Protein AF-A0A7R9JRK4-F1 (afdb_monomer_lite)

InterPro domains:
  IPR016650 Eukaryotic translation initiation factor 3 subunit E [PTHR10317] (1-126)
  IPR019010 Eukaryotic translation initiation factor 3 subunit E, N-terminal [PF09440] (1-108)
  IPR019010 Eukaryotic translation initiation factor 3 subunit E, N-terminal [SM01186] (1-109)

Radius of gyration: 26.85 Å; chains: 1; bounding box: 57×32×78 Å

Organism: Timema genevievae (NCBI:txid629358)

Structure (mmCIF, N/CA/C/O backbone):
data_AF-A0A7R9JRK4-F1
#
_entry.id   AF-A0A7R9JRK4-F1
#
loop_
_atom_site.group_PDB
_atom_site.id
_atom_site.type_symbol
_atom_site.label_atom_id
_atom_site.label_alt_id
_atom_site.label_comp_id
_atom_site.label_asym_id
_atom_site.label_entity_id
_atom_site.label_seq_id
_atom_site.pdbx_PDB_ins_code
_atom_site.Cartn_x
_atom_site.Cartn_y
_atom_site.Cartn_z
_atom_site.occupancy
_atom_site.B_iso_or_equiv
_atom_site.auth_seq_id
_atom_site.auth_comp_id
_atom_site.auth_asym_id
_atom_site.auth_atom_id
_atom_site.pdbx_PDB_model_num
ATOM 1 N N . ILE A 1 1 ? -38.297 12.369 12.648 1.00 74.62 1 ILE A N 1
ATOM 2 C CA . ILE A 1 1 ? -36.940 12.584 13.208 1.00 74.62 1 ILE A CA 1
ATOM 3 C C . ILE A 1 1 ? -36.710 11.403 14.138 1.00 74.62 1 ILE A C 1
ATOM 5 O O . ILE A 1 1 ? -37.600 11.152 14.937 1.00 74.62 1 ILE A O 1
ATOM 9 N N . TYR A 1 2 ? -35.657 10.609 13.933 1.00 72.12 2 TYR A N 1
ATOM 10 C CA . TYR A 1 2 ? -35.406 9.399 14.733 1.00 72.12 2 TYR A CA 1
ATOM 11 C C . TYR A 1 2 ? -34.941 9.757 16.151 1.00 72.12 2 TYR A C 1
ATOM 13 O O . TYR A 1 2 ? -34.312 10.799 16.337 1.00 72.12 2 TYR A O 1
ATOM 21 N N . GLU A 1 3 ? -35.233 8.888 17.120 1.00 86.69 3 GLU A N 1
ATOM 22 C CA . GLU A 1 3 ? -34.750 8.991 18.501 1.00 86.69 3 GLU A CA 1
ATOM 23 C C . GLU A 1 3 ? -33.215 8.871 18.544 1.00 86.69 3 GLU A C 1
ATOM 25 O O . GLU A 1 3 ? -32.621 7.992 17.912 1.00 86.69 3 GLU A O 1
ATOM 30 N N . GLU A 1 4 ? -32.551 9.744 19.304 1.00 86.31 4 GLU A N 1
ATOM 31 C CA . GLU A 1 4 ? -31.082 9.792 19.385 1.00 86.31 4 GLU A CA 1
ATOM 32 C C . GLU A 1 4 ? -30.488 8.468 19.897 1.00 86.31 4 GLU A C 1
ATOM 34 O O . GLU A 1 4 ? -29.478 7.990 19.378 1.00 86.31 4 GLU A O 1
ATOM 39 N N . ASN A 1 5 ? -31.168 7.817 20.843 1.00 86.69 5 ASN A N 1
ATOM 40 C CA . ASN A 1 5 ? -30.752 6.529 21.397 1.00 86.69 5 ASN A CA 1
ATOM 41 C C . ASN A 1 5 ? -30.845 5.383 20.379 1.00 86.69 5 ASN A C 1
ATOM 43 O O . ASN A 1 5 ? -29.957 4.531 20.343 1.00 86.69 5 ASN A O 1
ATOM 47 N N . GLU A 1 6 ? -31.869 5.367 19.519 1.00 88.25 6 GLU A N 1
ATOM 48 C CA . GLU A 1 6 ? -31.986 4.367 18.446 1.00 88.25 6 GLU A CA 1
ATOM 49 C C . GLU A 1 6 ? -30.859 4.529 17.420 1.00 88.25 6 GLU A C 1
ATOM 51 O O . GLU A 1 6 ? -30.253 3.549 16.980 1.00 88.25 6 GLU A O 1
ATOM 56 N N . LEU A 1 7 ? -30.513 5.778 17.097 1.00 88.50 7 LEU A N 1
ATOM 57 C CA . LEU A 1 7 ? -29.378 6.107 16.237 1.00 88.50 7 LEU A CA 1
ATOM 58 C C . LEU A 1 7 ? -28.044 5.658 16.842 1.00 88.50 7 LEU A C 1
ATOM 60 O O . LEU A 1 7 ? -27.210 5.086 16.137 1.00 88.50 7 LEU A O 1
ATOM 64 N N . LEU A 1 8 ? -27.823 5.900 18.135 1.00 88.88 8 LEU A N 1
ATOM 65 C CA . LEU A 1 8 ? -26.610 5.466 18.833 1.00 88.88 8 LEU A CA 1
ATOM 66 C C . LEU A 1 8 ? -26.517 3.938 18.911 1.00 88.88 8 LEU A C 1
ATOM 68 O O . LEU A 1 8 ? -25.437 3.384 18.701 1.00 88.88 8 LEU A O 1
ATOM 72 N N . GLN A 1 9 ? -27.639 3.250 19.128 1.00 88.75 9 GLN A N 1
ATOM 73 C CA . GLN A 1 9 ? -27.686 1.791 19.123 1.00 88.75 9 GLN A CA 1
ATOM 74 C C . GLN A 1 9 ? -27.354 1.221 17.737 1.00 88.75 9 GLN A C 1
ATOM 76 O O . GLN A 1 9 ? -26.551 0.294 17.626 1.00 88.75 9 GLN A O 1
ATOM 81 N N . GLY A 1 10 ? -27.899 1.817 16.671 1.00 90.19 10 GLY A N 1
ATOM 82 C CA . GLY A 1 10 ? -27.564 1.450 15.293 1.00 90.19 10 GLY A CA 1
ATOM 83 C C . GLY A 1 10 ? -26.084 1.675 14.966 1.00 90.19 10 GLY A C 1
ATOM 84 O O . GLY A 1 10 ? -25.441 0.810 14.369 1.00 90.19 10 GLY A O 1
ATOM 85 N N . LYS A 1 11 ? -25.500 2.795 15.418 1.00 88.56 11 LYS A N 1
ATOM 86 C CA . LYS A 1 11 ? -24.053 3.043 15.287 1.00 88.56 11 LYS A CA 1
ATOM 87 C C . LYS A 1 11 ? -23.235 1.973 16.006 1.00 88.56 11 LYS A C 1
ATOM 89 O O . LYS A 1 11 ? -22.251 1.492 15.452 1.00 88.56 11 LYS A O 1
ATOM 94 N N . LEU A 1 12 ? -23.640 1.579 17.212 1.00 88.25 12 LEU A N 1
ATOM 95 C CA . LEU A 1 12 ? -22.935 0.570 17.996 1.00 88.25 12 LEU A CA 1
ATOM 96 C C . LEU A 1 12 ? -22.977 -0.816 17.329 1.00 88.25 12 LEU A C 1
ATOM 98 O O . LEU A 1 12 ? -21.955 -1.501 17.322 1.00 88.25 12 LEU A O 1
ATOM 102 N N . ASP A 1 13 ? -24.097 -1.203 16.707 1.00 89.44 13 ASP A N 1
ATOM 103 C CA . ASP A 1 13 ? -24.189 -2.461 15.948 1.00 89.44 13 ASP A CA 1
ATOM 104 C C . ASP A 1 13 ? -23.245 -2.475 14.736 1.00 89.44 13 ASP A C 1
ATOM 106 O O . ASP A 1 13 ? -22.531 -3.453 14.506 1.00 89.44 13 ASP A O 1
ATOM 110 N N . ILE A 1 14 ? -23.158 -1.363 14.002 1.00 89.00 14 ILE A N 1
ATOM 111 C CA . ILE A 1 14 ? -22.228 -1.233 12.870 1.00 89.00 14 ILE A CA 1
ATOM 112 C C . ILE A 1 14 ? -20.776 -1.318 13.356 1.00 89.00 14 ILE A C 1
ATOM 114 O O . ILE A 1 14 ? -19.981 -2.082 12.808 1.00 89.00 14 ILE A O 1
ATOM 118 N N . LEU A 1 15 ? -20.429 -0.577 14.410 1.00 86.38 15 LEU A N 1
ATOM 119 C CA . LEU A 1 15 ? -19.068 -0.541 14.950 1.00 86.38 15 LEU A CA 1
ATOM 120 C C . LEU A 1 15 ? -18.651 -1.856 15.606 1.00 86.38 15 LEU A C 1
ATOM 122 O O . LEU A 1 15 ? -17.466 -2.169 15.651 1.00 86.38 15 LEU A O 1
ATOM 126 N N . SER A 1 16 ? -19.603 -2.668 16.069 1.00 84.62 16 SER A N 1
ATOM 127 C CA . SER A 1 16 ? -19.302 -3.999 16.602 1.00 84.62 16 SER A CA 1
ATOM 128 C C . SER A 1 16 ? -18.618 -4.905 15.564 1.00 84.62 16 SER A C 1
ATOM 130 O O . SER A 1 16 ? -17.845 -5.798 15.928 1.00 84.62 16 SER A O 1
ATOM 132 N N . LYS A 1 17 ? -18.840 -4.637 14.271 1.00 86.31 17 LYS A N 1
ATOM 133 C CA . LYS A 1 17 ? -18.261 -5.366 13.134 1.00 86.31 17 LYS A CA 1
ATOM 134 C C . LYS A 1 17 ? -16.922 -4.781 12.666 1.00 86.31 17 LYS A C 1
ATOM 136 O O . LYS A 1 17 ? -16.276 -5.396 11.826 1.00 86.31 17 LYS A O 1
ATOM 141 N N . THR A 1 18 ? -16.486 -3.637 13.201 1.00 87.69 18 THR A N 1
ATOM 142 C CA . THR A 1 18 ? -15.234 -2.959 12.814 1.00 87.69 18 THR A CA 1
ATOM 143 C C . THR A 1 18 ? -14.195 -2.985 13.938 1.00 87.69 18 THR A C 1
ATOM 145 O O . THR A 1 18 ? -14.471 -3.425 15.055 1.00 87.69 18 THR A O 1
ATOM 148 N N . ASN A 1 19 ? -12.976 -2.519 13.657 1.00 87.00 19 ASN A N 1
ATOM 149 C CA . ASN A 1 19 ? -11.904 -2.403 14.652 1.00 87.00 19 ASN A CA 1
ATOM 150 C C . ASN A 1 19 ? -11.853 -1.013 15.316 1.00 87.00 19 ASN A C 1
ATOM 152 O O . ASN A 1 19 ? -10.916 -0.714 16.054 1.00 87.00 19 ASN A O 1
ATOM 156 N N . MET A 1 20 ? -12.889 -0.181 15.142 1.00 88.56 20 MET A N 1
ATOM 157 C CA . MET A 1 20 ? -13.045 1.127 15.799 1.00 88.56 20 MET A CA 1
ATOM 158 C C . MET A 1 20 ? -13.483 0.979 17.269 1.00 88.56 20 MET A C 1
ATOM 160 O O . MET A 1 20 ? -14.499 1.530 17.701 1.00 88.56 20 MET A O 1
ATOM 164 N N . VAL A 1 21 ? -12.728 0.198 18.047 1.00 87.94 21 VAL A N 1
ATOM 165 C CA . VAL A 1 21 ? -13.103 -0.215 19.408 1.00 87.94 21 VAL A CA 1
ATOM 166 C C . VAL A 1 21 ? -13.235 0.984 20.347 1.00 87.94 21 VAL A C 1
ATOM 168 O O . VAL A 1 21 ? -14.188 1.039 21.118 1.00 87.94 21 VAL A O 1
ATOM 171 N N . ASP A 1 22 ? -12.338 1.968 20.256 1.00 87.50 22 ASP A N 1
ATOM 172 C CA . ASP A 1 22 ? -12.393 3.168 21.101 1.00 87.50 22 ASP A CA 1
ATOM 173 C C . ASP A 1 22 ? -13.666 3.989 20.832 1.00 87.50 22 ASP A C 1
ATOM 175 O O . ASP A 1 22 ? -14.370 4.371 21.765 1.00 87.50 22 ASP A O 1
ATOM 179 N N . TYR A 1 23 ? -14.046 4.143 19.560 1.00 87.56 23 TYR A N 1
ATOM 180 C CA . TYR A 1 23 ? -15.279 4.837 19.185 1.00 87.56 23 TYR A CA 1
ATOM 181 C C . TYR A 1 23 ? -16.532 4.072 19.646 1.00 87.56 23 TYR A C 1
ATOM 183 O O . TYR A 1 23 ? -17.483 4.668 20.150 1.00 87.56 23 TYR A O 1
ATOM 191 N N . ALA A 1 24 ? -16.520 2.737 19.553 1.00 88.38 24 ALA A N 1
ATOM 192 C CA . ALA A 1 24 ? -17.592 1.899 20.090 1.00 88.38 24 ALA A CA 1
ATOM 193 C C . ALA A 1 24 ? -17.713 2.018 21.622 1.00 88.38 24 ALA A C 1
ATOM 195 O O . ALA A 1 24 ? -18.823 2.048 22.156 1.00 88.38 24 ALA A O 1
ATOM 196 N N . ILE A 1 25 ? -16.583 2.109 22.334 1.00 87.81 25 ILE A N 1
ATOM 197 C CA . ILE A 1 25 ? -16.545 2.325 23.785 1.00 87.81 25 ILE A CA 1
ATOM 198 C C . ILE A 1 25 ? -17.146 3.689 24.140 1.00 87.81 25 ILE A C 1
ATOM 200 O O . ILE A 1 25 ? -17.937 3.768 25.081 1.00 87.81 25 ILE A O 1
ATOM 204 N N . ASP A 1 26 ? -16.813 4.741 23.397 1.00 89.44 26 ASP A N 1
ATOM 205 C CA . ASP A 1 26 ? -17.320 6.089 23.661 1.00 89.44 26 ASP A CA 1
ATOM 206 C C . ASP A 1 26 ? -18.830 6.197 23.415 1.00 89.44 26 ASP A C 1
ATOM 208 O O . ASP A 1 26 ? -19.549 6.705 24.278 1.00 89.44 26 ASP A O 1
ATOM 212 N N . ILE A 1 27 ? -19.344 5.622 22.320 1.00 87.69 27 ILE A N 1
ATOM 213 C CA . ILE A 1 27 ? -20.796 5.548 22.076 1.00 87.69 27 ILE A CA 1
ATOM 214 C C . ILE A 1 27 ? -21.497 4.741 23.172 1.00 87.69 27 ILE A C 1
ATOM 216 O O . ILE A 1 27 ? -22.561 5.127 23.656 1.00 87.69 27 ILE A O 1
ATOM 220 N N . ARG A 1 28 ? -20.895 3.636 23.626 1.00 87.19 28 ARG A N 1
ATOM 221 C CA . ARG A 1 28 ? -21.472 2.836 24.711 1.00 87.19 28 ARG A CA 1
ATOM 222 C C . ARG A 1 28 ? -21.551 3.618 26.020 1.00 87.19 28 ARG A C 1
ATOM 224 O O . ARG A 1 28 ? -22.550 3.502 26.721 1.00 87.19 28 ARG A O 1
ATOM 231 N N . LYS A 1 29 ? -20.522 4.401 26.356 1.00 89.19 29 LYS A N 1
ATOM 232 C CA . LYS A 1 29 ? -20.531 5.267 27.546 1.00 89.19 29 LYS A CA 1
ATOM 233 C C . LYS A 1 29 ? -21.606 6.350 27.453 1.00 89.19 29 LYS A C 1
ATOM 235 O O . LYS A 1 29 ? -22.169 6.706 28.480 1.00 89.19 29 LYS A O 1
ATOM 240 N N . GLN A 1 30 ? -21.906 6.844 26.249 1.00 88.31 30 GLN A N 1
ATOM 241 C CA . GLN A 1 30 ? -23.009 7.785 26.022 1.00 88.31 30 GLN A CA 1
ATOM 242 C C . GLN A 1 30 ? -24.378 7.122 26.247 1.00 88.31 30 GLN A C 1
ATOM 244 O O . GLN A 1 30 ? -25.215 7.688 26.942 1.00 88.31 30 GLN A O 1
ATOM 249 N N . LEU A 1 31 ? -24.580 5.903 25.730 1.00 86.62 31 LEU A N 1
ATOM 250 C CA . LEU A 1 31 ? -25.820 5.129 25.909 1.00 86.62 31 LEU A CA 1
ATOM 251 C C . LEU A 1 31 ? -26.030 4.637 27.351 1.00 86.62 31 LEU A C 1
ATOM 253 O O . LEU A 1 31 ? -27.151 4.637 27.856 1.00 86.62 31 LEU A O 1
ATOM 257 N N . TYR A 1 32 ? -24.955 4.213 28.024 1.00 87.56 32 TYR A N 1
ATOM 258 C CA . TYR A 1 32 ? -25.001 3.622 29.364 1.00 87.56 32 TYR A CA 1
ATOM 259 C C . TYR A 1 32 ? -23.952 4.240 30.309 1.00 87.56 32 TYR A C 1
ATOM 261 O O . TYR A 1 32 ? -23.011 3.553 30.714 1.00 87.56 32 TYR A O 1
ATOM 269 N N . PRO A 1 33 ? -24.116 5.504 30.749 1.00 85.56 33 PRO A N 1
ATOM 270 C CA . PRO A 1 33 ? -23.097 6.215 31.536 1.00 85.56 33 PRO A CA 1
ATOM 271 C C . PRO A 1 33 ? -22.758 5.577 32.890 1.00 85.56 33 PRO A C 1
ATOM 273 O O . PRO A 1 33 ? -21.696 5.829 33.450 1.00 85.56 33 PRO A O 1
ATOM 276 N N . LYS A 1 34 ? -23.676 4.772 33.441 1.00 83.31 34 LYS A N 1
ATOM 277 C CA . LYS A 1 34 ? -23.547 4.130 34.760 1.00 83.31 34 LYS A CA 1
ATOM 278 C C . LYS A 1 34 ? -23.040 2.686 34.701 1.00 83.31 34 LYS A C 1
ATOM 280 O O . LYS A 1 34 ? -22.833 2.090 35.752 1.00 83.31 34 LYS A O 1
ATOM 285 N N . GLN A 1 35 ? -22.892 2.103 33.510 1.00 85.31 35 GLN A N 1
ATOM 286 C CA . GLN A 1 35 ? -22.353 0.751 33.357 1.00 85.31 35 GLN A CA 1
ATOM 287 C C . GLN A 1 35 ? -20.874 0.808 33.002 1.00 85.31 35 GLN A C 1
ATOM 289 O O . GLN A 1 35 ? -20.447 1.605 32.168 1.00 85.31 35 GLN A O 1
ATOM 294 N N . GLU A 1 36 ? -20.094 -0.090 33.597 1.00 82.38 36 GLU A N 1
ATOM 295 C CA . GLU A 1 36 ? -18.711 -0.257 33.184 1.00 82.38 36 GLU A 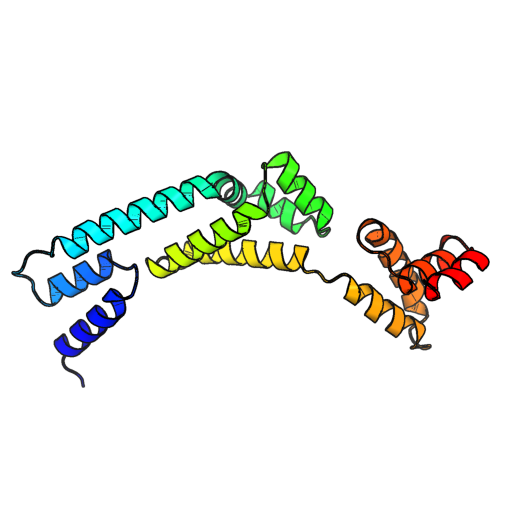CA 1
ATOM 296 C C . GLU A 1 36 ? -18.605 -0.826 31.766 1.00 82.38 36 GLU A C 1
ATOM 298 O O . GLU A 1 36 ? -19.456 -1.576 31.277 1.00 82.38 36 GLU A O 1
ATOM 303 N N . VAL A 1 37 ? -17.507 -0.468 31.101 1.00 83.06 37 VAL A N 1
ATOM 304 C CA . VAL A 1 37 ? -17.158 -1.020 29.793 1.00 83.06 37 VAL A CA 1
ATOM 305 C C . VAL A 1 37 ? -16.859 -2.515 29.957 1.00 83.06 37 VAL A C 1
ATOM 307 O O . VAL A 1 37 ? -15.964 -2.855 30.737 1.00 83.06 37 VAL A O 1
ATOM 310 N N . PRO A 1 38 ? -17.536 -3.402 29.204 1.00 86.19 38 PRO A N 1
ATOM 311 C CA . PRO A 1 38 ? -17.309 -4.837 29.278 1.00 86.19 38 PRO A CA 1
ATOM 312 C C . PRO A 1 38 ? -15.856 -5.216 29.040 1.00 86.19 38 PRO A C 1
ATOM 314 O O . PRO A 1 38 ? -15.186 -4.662 28.162 1.00 86.19 38 PRO A O 1
ATOM 317 N N . GLU A 1 39 ? -15.409 -6.245 29.750 1.00 86.50 39 GLU A N 1
ATOM 318 C CA . GLU A 1 39 ? -14.083 -6.825 29.549 1.00 86.50 39 GLU A CA 1
ATOM 319 C C . GLU A 1 39 ? -13.875 -7.326 28.119 1.00 86.50 39 GLU A C 1
ATOM 321 O O . GLU A 1 39 ? -12.773 -7.224 27.595 1.00 86.50 39 GLU A O 1
ATOM 326 N N . THR A 1 40 ? -14.932 -7.766 27.431 1.00 86.25 40 THR A N 1
ATOM 327 C CA . THR A 1 40 ? -14.855 -8.185 26.023 1.00 86.25 40 THR A CA 1
ATOM 328 C C . THR A 1 40 ? -14.331 -7.075 25.108 1.00 86.25 40 THR A C 1
ATOM 330 O O . THR A 1 40 ? -13.475 -7.333 24.264 1.00 86.25 40 THR A O 1
ATOM 333 N N . LEU A 1 41 ? -14.779 -5.827 25.299 1.00 85.00 41 LEU A N 1
ATOM 334 C CA . LEU A 1 41 ? -14.306 -4.673 24.525 1.00 85.00 41 LEU A CA 1
ATOM 335 C C . LEU A 1 41 ? -12.887 -4.264 24.931 1.00 85.00 41 LEU A C 1
ATOM 337 O O . LEU A 1 41 ? -12.087 -3.910 24.067 1.00 85.00 41 LEU A O 1
ATOM 341 N N . LYS A 1 42 ? -12.551 -4.361 26.226 1.00 87.75 42 LYS A N 1
ATOM 342 C CA . LYS A 1 42 ? -11.184 -4.116 26.717 1.00 87.75 42 LYS A CA 1
ATOM 343 C C . LYS A 1 42 ? -10.195 -5.125 26.117 1.00 87.75 42 LYS A C 1
ATOM 345 O O . LYS A 1 42 ? -9.168 -4.720 25.583 1.00 87.75 42 LYS A O 1
ATOM 350 N N . ASN A 1 43 ? -10.539 -6.411 26.115 1.00 90.56 43 ASN A N 1
ATOM 351 C CA . ASN A 1 43 ? -9.718 -7.479 25.543 1.00 90.56 43 ASN A CA 1
ATOM 352 C C . ASN A 1 43 ? -9.579 -7.328 24.027 1.00 90.56 43 ASN A C 1
ATOM 354 O O . ASN A 1 43 ? -8.475 -7.437 23.495 1.00 90.56 43 ASN A O 1
ATOM 358 N N . ARG A 1 44 ? -10.675 -6.996 23.332 1.00 88.69 44 ARG A N 1
ATOM 359 C CA . ARG A 1 44 ? -10.642 -6.728 21.891 1.00 88.69 44 ARG A CA 1
ATOM 360 C C . ARG A 1 44 ? -9.740 -5.543 21.558 1.00 88.69 44 ARG A C 1
ATOM 362 O O . ARG A 1 44 ? -8.992 -5.619 20.596 1.00 88.69 44 ARG A O 1
ATOM 369 N N . ARG A 1 45 ? -9.746 -4.477 22.366 1.00 89.44 45 ARG A N 1
ATOM 370 C CA . ARG A 1 45 ? -8.817 -3.349 22.196 1.00 89.44 45 ARG A CA 1
ATOM 371 C C . ARG A 1 45 ? -7.358 -3.800 22.278 1.00 89.44 45 ARG A C 1
ATOM 373 O O . ARG A 1 45 ? -6.563 -3.4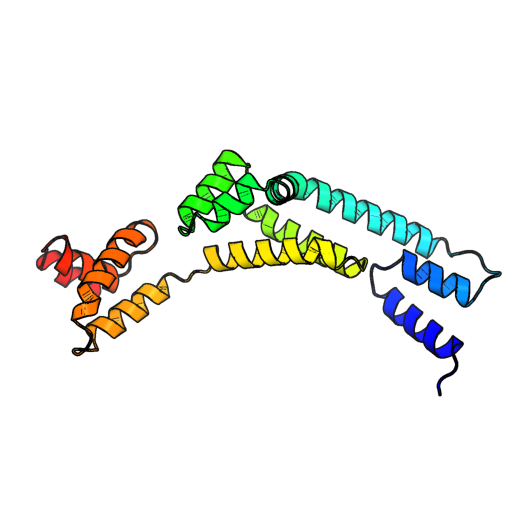12 21.430 1.00 89.44 45 ARG A O 1
ATOM 380 N N . VAL A 1 46 ? -7.013 -4.631 23.264 1.00 91.81 46 VAL A N 1
ATOM 381 C CA . VAL A 1 46 ? -5.646 -5.160 23.421 1.00 91.81 46 VAL A CA 1
ATOM 382 C C . VAL A 1 46 ? -5.240 -6.001 22.210 1.00 91.81 46 VAL A C 1
ATOM 384 O O . VAL A 1 46 ? -4.168 -5.772 21.659 1.00 91.81 46 VAL A O 1
ATOM 387 N N . GLN A 1 47 ? -6.112 -6.903 21.752 1.00 91.88 47 GLN A N 1
ATOM 388 C CA . GLN A 1 47 ? -5.878 -7.702 20.542 1.00 91.88 47 GLN A CA 1
ATOM 389 C C . GLN A 1 47 ? -5.708 -6.827 19.300 1.00 91.88 47 GLN A C 1
ATOM 391 O O . GLN A 1 47 ? -4.826 -7.067 18.478 1.00 91.88 47 GLN A O 1
ATOM 396 N N . VAL A 1 48 ? -6.536 -5.785 19.169 1.00 90.31 48 VAL A N 1
ATOM 397 C CA . VAL A 1 48 ? -6.465 -4.904 18.008 1.00 90.31 48 VAL A CA 1
ATOM 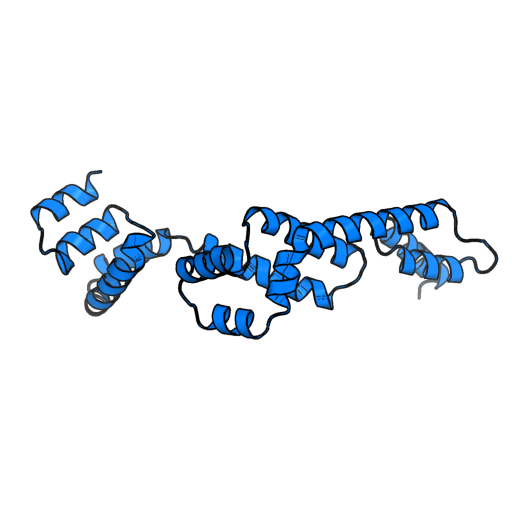398 C C . VAL A 1 48 ? -5.127 -4.176 17.970 1.00 90.31 48 VAL A C 1
ATOM 400 O O . VAL A 1 48 ? -4.500 -4.116 16.914 1.00 90.31 48 VAL A O 1
ATOM 403 N N . LEU A 1 49 ? -4.671 -3.668 19.117 1.00 90.38 49 LEU A N 1
ATOM 404 C CA . LEU A 1 49 ? -3.391 -2.976 19.244 1.00 90.38 49 LEU A CA 1
ATOM 405 C C . LEU A 1 49 ? -2.190 -3.908 19.045 1.00 90.38 49 LEU A C 1
ATOM 407 O O . LEU A 1 49 ? -1.216 -3.486 18.424 1.00 90.38 49 LEU A O 1
ATOM 411 N N . SER A 1 50 ? -2.251 -5.155 19.522 1.00 93.25 50 SER A N 1
ATOM 412 C CA . SER A 1 50 ? -1.155 -6.113 19.337 1.00 93.25 50 SER A CA 1
ATOM 413 C C . SER A 1 50 ? -0.963 -6.465 17.863 1.00 93.25 50 SER A C 1
ATOM 415 O O . SER A 1 50 ? 0.143 -6.319 17.349 1.00 93.25 50 SER A O 1
ATOM 417 N N . GLN A 1 51 ? -2.044 -6.804 17.151 1.00 91.69 51 GLN A N 1
ATOM 418 C CA . GLN A 1 51 ? -1.998 -7.081 15.709 1.00 91.69 51 GLN A CA 1
ATOM 419 C C . GLN A 1 51 ? -1.502 -5.874 14.913 1.00 91.69 51 GLN A C 1
ATOM 421 O O . GLN A 1 51 ? -0.737 -6.005 13.959 1.00 91.69 51 GLN A O 1
ATOM 426 N N . LEU A 1 52 ? -1.912 -4.673 15.327 1.00 90.06 52 LEU A N 1
ATOM 427 C CA . LEU A 1 52 ? -1.457 -3.440 14.707 1.00 90.06 52 LEU A CA 1
ATOM 428 C C . LEU A 1 52 ? 0.063 -3.278 14.865 1.00 90.06 52 LEU A C 1
ATOM 430 O O . LEU A 1 52 ? 0.737 -2.904 13.905 1.00 90.06 52 LEU A O 1
ATOM 434 N N . GLN A 1 53 ? 0.597 -3.543 16.059 1.00 92.06 53 GLN A N 1
ATOM 435 C CA . GLN A 1 53 ? 2.029 -3.447 16.333 1.00 92.06 53 GLN A CA 1
ATOM 436 C C . GLN A 1 53 ? 2.830 -4.495 15.551 1.00 92.06 53 GLN A C 1
ATOM 438 O O . GLN A 1 53 ? 3.877 -4.169 15.000 1.00 92.06 53 GLN A O 1
ATOM 443 N N . GLU A 1 54 ? 2.331 -5.727 15.467 1.00 92.31 54 GLU A N 1
ATOM 444 C CA . GLU A 1 54 ? 2.944 -6.802 14.680 1.00 92.31 54 GLU A CA 1
ATOM 445 C C . GLU A 1 54 ? 3.046 -6.417 13.199 1.00 92.31 54 GLU A C 1
ATOM 447 O O . GLU A 1 54 ? 4.144 -6.420 12.640 1.00 92.31 54 GLU A O 1
ATOM 452 N N . LEU A 1 55 ? 1.934 -5.977 12.599 1.00 91.25 55 LEU A N 1
ATOM 453 C CA . LEU A 1 55 ? 1.902 -5.529 11.205 1.00 91.25 55 LEU A CA 1
ATOM 454 C C . LEU A 1 55 ? 2.815 -4.320 10.968 1.00 91.25 55 LEU A C 1
ATOM 456 O O . LEU A 1 55 ? 3.480 -4.254 9.940 1.00 91.25 55 LEU A O 1
ATOM 460 N N . GLN A 1 56 ? 2.878 -3.366 11.906 1.00 89.88 56 GLN A N 1
ATOM 461 C CA . GLN A 1 56 ? 3.803 -2.228 11.813 1.00 89.88 56 GLN A CA 1
ATOM 462 C C . GLN A 1 56 ? 5.268 -2.670 11.810 1.00 89.88 56 GLN A C 1
ATOM 464 O O . GLN A 1 56 ? 6.057 -2.132 11.037 1.00 89.88 56 GLN A O 1
ATOM 469 N N . ASN A 1 57 ? 5.633 -3.614 12.680 1.00 89.88 57 ASN A N 1
ATOM 470 C CA . ASN A 1 57 ? 7.006 -4.095 12.792 1.00 89.88 57 ASN A CA 1
ATOM 471 C C . ASN A 1 57 ? 7.434 -4.826 11.515 1.00 89.88 57 ASN A C 1
ATOM 473 O O . ASN A 1 57 ? 8.562 -4.652 11.060 1.00 89.88 57 ASN A O 1
ATOM 477 N N . GLU A 1 58 ? 6.525 -5.597 10.916 1.00 88.12 58 GLU A N 1
ATOM 478 C CA . GLU A 1 58 ? 6.768 -6.313 9.664 1.00 88.12 58 GLU A CA 1
ATOM 479 C C . GLU A 1 58 ? 7.089 -5.353 8.507 1.00 88.12 58 GLU A C 1
ATOM 481 O O . GLU A 1 58 ? 8.038 -5.571 7.757 1.00 88.12 58 GLU A O 1
ATOM 486 N N . VAL A 1 59 ? 6.350 -4.245 8.394 1.00 88.00 59 VAL A N 1
ATOM 487 C CA . VAL A 1 59 ? 6.529 -3.269 7.303 1.00 88.00 59 VAL A CA 1
ATOM 488 C C . VAL A 1 59 ? 7.417 -2.079 7.676 1.00 88.00 59 VAL A C 1
ATOM 490 O O . VAL A 1 59 ? 7.509 -1.116 6.912 1.00 88.00 59 VAL A O 1
ATOM 493 N N . ALA A 1 60 ? 8.094 -2.127 8.825 1.00 86.12 60 ALA A N 1
ATOM 494 C CA . ALA A 1 60 ? 8.955 -1.048 9.310 1.00 86.12 60 ALA A CA 1
ATOM 495 C C . ALA A 1 60 ? 9.992 -0.553 8.273 1.00 86.12 60 ALA A C 1
ATOM 497 O O . ALA A 1 60 ? 10.159 0.667 8.163 1.00 86.12 60 ALA A O 1
ATOM 498 N N . PRO A 1 61 ? 10.634 -1.422 7.459 1.00 83.81 61 PRO A N 1
ATOM 499 C CA . PRO A 1 61 ? 11.535 -0.970 6.395 1.00 83.81 61 PRO A CA 1
ATOM 500 C C . PRO A 1 61 ? 10.837 -0.076 5.359 1.00 83.81 61 PRO A C 1
ATOM 502 O O . PRO A 1 61 ? 11.368 0.966 4.976 1.00 83.81 61 PRO A O 1
ATOM 505 N N . ILE A 1 62 ? 9.608 -0.430 4.965 1.00 82.31 62 ILE A N 1
ATOM 506 C CA . ILE A 1 62 ? 8.812 0.332 3.990 1.00 82.31 62 ILE A CA 1
ATOM 507 C C . ILE A 1 62 ? 8.354 1.663 4.587 1.00 82.31 62 ILE A C 1
ATOM 509 O O . ILE A 1 62 ? 8.367 2.689 3.912 1.00 82.31 62 ILE A O 1
ATOM 513 N N . LEU A 1 63 ? 7.973 1.680 5.866 1.00 84.31 63 LEU A N 1
ATOM 514 C CA . LEU A 1 63 ? 7.569 2.919 6.536 1.00 84.31 63 LEU A CA 1
ATOM 515 C C . LEU A 1 63 ? 8.726 3.913 6.640 1.00 84.31 63 LEU A C 1
ATOM 517 O O . LEU A 1 63 ? 8.518 5.118 6.487 1.00 84.31 63 LEU A O 1
ATOM 521 N N . LYS A 1 64 ? 9.946 3.412 6.860 1.00 84.88 64 LYS A N 1
ATOM 522 C CA . LYS A 1 64 ? 11.150 4.243 6.868 1.00 84.88 64 LYS A CA 1
ATOM 523 C C . LYS A 1 64 ? 11.417 4.847 5.489 1.00 84.88 64 LYS A C 1
ATOM 525 O O . LYS A 1 64 ? 11.686 6.039 5.415 1.00 84.88 64 LYS A O 1
ATOM 530 N N . LEU A 1 65 ? 11.273 4.055 4.422 1.00 82.62 65 LEU A N 1
ATOM 531 C CA . LEU A 1 65 ? 11.374 4.525 3.036 1.00 82.62 65 LEU A CA 1
ATOM 532 C C . LEU A 1 65 ? 10.343 5.624 2.734 1.00 82.62 65 LEU A C 1
ATOM 534 O O . LEU A 1 65 ? 10.696 6.680 2.228 1.00 82.62 65 LEU A O 1
ATOM 538 N N . LEU A 1 66 ? 9.074 5.392 3.073 1.00 78.25 66 LEU A N 1
ATOM 539 C CA . LEU A 1 66 ? 7.985 6.348 2.838 1.00 78.25 66 LEU A CA 1
ATOM 540 C C . LEU A 1 66 ? 8.161 7.672 3.591 1.00 78.25 66 LEU A C 1
ATOM 542 O O . LEU A 1 66 ? 7.591 8.683 3.192 1.00 78.25 66 LEU A O 1
ATOM 546 N N . SER A 1 67 ? 8.913 7.655 4.692 1.00 81.19 67 SER A N 1
ATOM 547 C CA . SER A 1 67 ? 9.211 8.849 5.487 1.00 81.19 67 SER A CA 1
ATOM 548 C C . SER A 1 67 ? 10.427 9.622 4.965 1.00 81.19 67 SER A C 1
ATOM 550 O O . SER A 1 67 ? 10.679 10.734 5.425 1.00 81.19 67 SER A O 1
ATOM 552 N N . ASP A 1 68 ? 11.191 9.050 4.032 1.00 83.00 68 ASP A N 1
ATOM 553 C CA . ASP A 1 68 ? 12.371 9.676 3.447 1.00 83.00 68 ASP A CA 1
ATOM 554 C C . ASP A 1 68 ? 11.982 10.503 2.211 1.00 83.00 68 ASP A C 1
ATOM 556 O O . ASP A 1 68 ? 11.669 9.981 1.137 1.00 83.00 68 ASP A O 1
ATOM 560 N N . GLU A 1 69 ? 12.008 11.829 2.358 1.00 77.69 69 GLU A N 1
ATOM 561 C CA . GLU A 1 69 ? 11.676 12.758 1.274 1.00 77.69 69 GLU A CA 1
ATOM 562 C C . GLU A 1 69 ? 12.622 12.650 0.071 1.00 77.69 69 GLU A C 1
ATOM 564 O O . GLU A 1 69 ? 12.213 12.919 -1.064 1.00 77.69 69 GLU A O 1
ATOM 569 N N . VAL A 1 70 ? 13.887 12.281 0.295 1.00 78.50 70 VAL A N 1
ATOM 570 C CA . VAL A 1 70 ? 14.877 12.152 -0.780 1.00 78.50 70 VAL A CA 1
ATOM 571 C C . VAL A 1 70 ? 14.556 10.922 -1.612 1.00 78.50 70 VAL A C 1
ATOM 573 O O . VAL A 1 70 ? 14.535 11.006 -2.844 1.00 78.50 70 VAL A O 1
ATOM 576 N N . ALA A 1 71 ? 14.229 9.808 -0.954 1.00 74.50 71 ALA A N 1
ATOM 577 C CA . ALA A 1 71 ? 13.794 8.597 -1.633 1.00 74.50 71 ALA A CA 1
ATOM 578 C C . ALA A 1 71 ? 12.553 8.884 -2.487 1.00 74.50 71 ALA A C 1
ATOM 580 O O . ALA A 1 71 ? 12.588 8.648 -3.692 1.00 74.50 71 ALA A O 1
ATOM 581 N N . MET A 1 72 ? 11.514 9.508 -1.920 1.00 75.25 72 MET A N 1
ATOM 582 C CA . MET A 1 72 ? 10.266 9.802 -2.641 1.00 75.25 72 MET A CA 1
ATOM 583 C C . MET A 1 72 ? 10.472 10.687 -3.882 1.00 75.25 72 MET A C 1
ATOM 585 O O . MET A 1 72 ? 9.972 10.358 -4.957 1.00 75.25 72 MET A O 1
ATOM 589 N N . LYS A 1 73 ? 11.281 11.753 -3.797 1.00 77.62 73 LYS A N 1
ATOM 590 C CA . LYS A 1 73 ? 11.615 12.591 -4.971 1.00 77.62 73 LYS A CA 1
ATOM 591 C C . LYS A 1 73 ? 12.405 11.825 -6.032 1.00 77.62 73 LYS A C 1
ATOM 593 O O . LYS A 1 73 ? 12.217 12.022 -7.235 1.00 77.62 73 LYS A O 1
ATOM 598 N N . THR A 1 74 ? 13.287 10.930 -5.597 1.00 74.50 74 THR A N 1
ATOM 599 C CA . THR A 1 74 ? 14.049 10.065 -6.503 1.00 74.50 74 THR A CA 1
ATOM 600 C C . THR A 1 74 ? 13.116 9.080 -7.213 1.00 74.50 74 THR A C 1
ATOM 602 O O . THR A 1 74 ? 13.246 8.890 -8.422 1.00 74.50 74 THR A O 1
ATOM 605 N N . MET A 1 75 ? 12.109 8.540 -6.515 1.00 70.88 75 MET A N 1
ATOM 606 C CA . MET A 1 75 ? 11.081 7.671 -7.102 1.00 70.88 75 MET A CA 1
ATOM 607 C C . MET A 1 75 ? 10.221 8.373 -8.160 1.00 70.88 75 MET A C 1
ATOM 609 O O . MET A 1 75 ? 9.843 7.741 -9.141 1.00 70.88 75 MET A O 1
ATOM 613 N N . GLU A 1 76 ? 9.921 9.663 -7.988 1.00 71.12 76 GLU A N 1
ATOM 614 C CA . GLU A 1 76 ? 9.183 10.462 -8.982 1.00 71.12 76 GLU A CA 1
ATOM 615 C C . GLU A 1 76 ? 10.030 10.789 -10.221 1.00 71.12 76 GLU A C 1
ATOM 617 O O . GLU A 1 76 ? 9.516 10.934 -11.333 1.00 71.12 76 GLU A O 1
ATOM 622 N N . THR A 1 77 ? 11.345 10.906 -10.037 1.00 73.94 77 THR A N 1
ATOM 623 C CA . THR A 1 77 ? 12.285 11.210 -11.123 1.00 73.94 77 THR A CA 1
ATOM 624 C C . THR A 1 77 ? 12.588 9.965 -11.961 1.00 73.94 77 THR A C 1
ATOM 626 O O . THR A 1 77 ? 12.741 10.044 -13.184 1.00 73.94 77 THR A O 1
ATOM 629 N N . LEU A 1 78 ? 12.651 8.799 -11.311 1.00 69.19 78 LEU A N 1
ATOM 630 C CA . LEU A 1 78 ? 12.881 7.508 -11.948 1.00 69.19 78 LEU A CA 1
ATOM 631 C C . LEU A 1 78 ? 11.602 7.016 -12.633 1.00 69.19 78 LEU A C 1
ATOM 633 O O . LEU A 1 78 ? 10.734 6.400 -12.025 1.00 69.19 78 LEU A O 1
ATOM 637 N N . ARG A 1 79 ? 11.512 7.265 -13.942 1.00 64.12 79 ARG A N 1
ATOM 638 C CA . ARG A 1 79 ? 10.416 6.769 -14.793 1.00 64.12 79 ARG A CA 1
ATOM 639 C C . ARG A 1 79 ? 10.545 5.288 -15.161 1.00 64.12 79 ARG A C 1
ATOM 641 O O . ARG A 1 79 ? 9.576 4.694 -15.620 1.00 64.12 79 ARG A O 1
ATOM 648 N N . ASP A 1 80 ? 11.736 4.718 -14.997 1.00 70.75 80 ASP A N 1
ATOM 649 C CA . ASP A 1 80 ? 12.025 3.322 -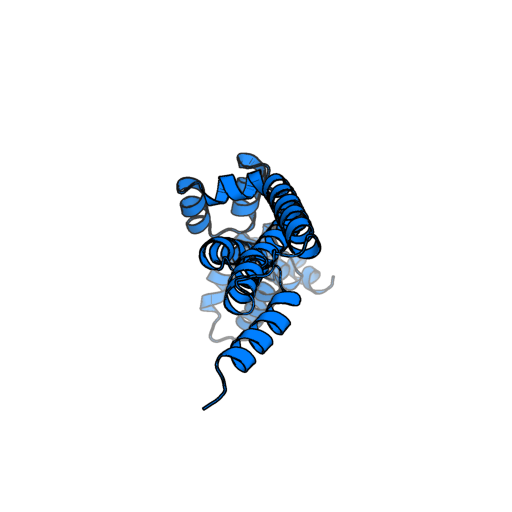15.316 1.00 70.75 80 ASP A CA 1
ATOM 650 C C . ASP A 1 80 ? 11.657 2.409 -14.134 1.00 70.75 80 ASP A C 1
ATOM 652 O O . ASP A 1 80 ? 12.246 2.475 -13.049 1.00 70.75 80 ASP A O 1
ATOM 656 N N . SER A 1 81 ? 10.687 1.529 -14.393 1.00 69.50 81 SER A N 1
ATOM 657 C CA . SER A 1 81 ? 10.156 0.523 -13.471 1.00 69.50 81 SER A CA 1
ATOM 658 C C . SER A 1 81 ? 11.224 -0.366 -12.823 1.00 69.50 81 SER A C 1
ATOM 660 O O . SER A 1 81 ? 11.163 -0.652 -11.623 1.00 69.50 81 SER A O 1
ATOM 662 N N . LYS A 1 82 ? 12.232 -0.790 -13.590 1.00 70.88 82 LYS A N 1
ATOM 663 C CA . LYS A 1 82 ? 13.247 -1.751 -13.149 1.00 70.88 82 LYS A CA 1
ATOM 664 C C . LYS A 1 82 ? 14.375 -1.055 -12.405 1.00 70.88 82 LYS A C 1
ATOM 666 O O . LYS A 1 82 ? 14.859 -1.576 -11.401 1.00 70.88 82 LYS A O 1
ATOM 671 N N . ALA A 1 83 ? 14.772 0.134 -12.858 1.00 75.50 83 ALA A N 1
ATOM 672 C CA . ALA A 1 83 ? 15.740 0.965 -12.144 1.00 75.50 83 ALA A CA 1
ATOM 673 C C . ALA A 1 83 ? 15.221 1.340 -10.749 1.00 75.50 83 ALA A C 1
ATOM 675 O O . ALA A 1 83 ? 15.961 1.238 -9.769 1.00 75.50 83 ALA A O 1
ATOM 676 N N . LEU A 1 84 ? 13.932 1.680 -10.654 1.00 76.94 84 LEU A N 1
ATOM 677 C CA . LEU A 1 84 ? 13.260 1.964 -9.393 1.00 76.94 84 LEU A CA 1
ATOM 678 C C . LEU A 1 84 ? 13.262 0.752 -8.453 1.00 76.94 84 LEU A C 1
ATOM 680 O O . LEU A 1 84 ? 13.685 0.869 -7.306 1.00 76.94 84 LEU A O 1
ATOM 684 N N . LEU A 1 85 ? 12.844 -0.424 -8.932 1.00 76.12 85 LEU A N 1
ATOM 685 C CA . LEU A 1 85 ? 12.850 -1.643 -8.116 1.00 76.12 85 LEU A CA 1
ATOM 686 C C . LEU A 1 85 ? 14.262 -2.030 -7.667 1.00 76.12 85 LEU A C 1
ATOM 688 O O . LEU A 1 85 ? 14.448 -2.425 -6.520 1.00 76.12 85 LEU A O 1
ATOM 692 N N . ASN A 1 86 ? 15.266 -1.871 -8.529 1.00 78.50 86 ASN A N 1
ATOM 693 C CA . ASN A 1 86 ? 16.659 -2.132 -8.173 1.00 78.50 86 ASN A CA 1
ATOM 694 C C . ASN A 1 86 ? 17.172 -1.165 -7.101 1.00 78.50 86 ASN A C 1
ATOM 696 O O . ASN A 1 86 ? 17.869 -1.605 -6.190 1.00 78.50 86 ASN A O 1
ATOM 700 N N . PHE A 1 87 ? 16.825 0.121 -7.192 1.00 79.25 87 PHE A N 1
ATOM 701 C CA . PHE A 1 87 ? 17.148 1.117 -6.170 1.00 79.25 87 PHE A CA 1
ATOM 702 C C . PHE A 1 87 ? 16.502 0.748 -4.831 1.00 79.25 87 PHE A C 1
ATOM 704 O O . PHE A 1 87 ? 17.196 0.627 -3.828 1.00 79.25 87 PHE A O 1
ATOM 711 N N . LEU A 1 88 ? 15.200 0.452 -4.832 1.00 77.56 88 LEU A N 1
ATOM 712 C CA . LEU A 1 88 ? 14.466 0.053 -3.629 1.00 77.56 88 LEU A CA 1
ATOM 713 C C . LEU A 1 88 ? 15.024 -1.235 -3.005 1.00 77.56 88 LEU A C 1
ATOM 715 O O . LEU A 1 88 ? 15.185 -1.321 -1.790 1.00 77.56 88 LEU A O 1
ATOM 719 N N . THR A 1 89 ? 15.359 -2.228 -3.829 1.00 79.12 89 THR A N 1
ATOM 720 C CA . THR A 1 89 ? 15.887 -3.517 -3.355 1.00 79.12 89 THR A CA 1
ATOM 721 C C . THR A 1 89 ? 17.300 -3.368 -2.787 1.00 79.12 89 THR A C 1
ATOM 723 O O . THR A 1 89 ? 17.607 -3.960 -1.758 1.00 79.12 89 THR A O 1
ATOM 726 N N . LYS A 1 90 ? 18.169 -2.573 -3.432 1.00 78.25 90 LYS A N 1
ATOM 727 C CA . LYS A 1 90 ? 19.574 -2.417 -3.021 1.00 78.25 90 LYS A CA 1
ATOM 728 C C . LYS A 1 90 ? 19.768 -1.453 -1.854 1.00 78.25 90 LYS A C 1
ATOM 730 O O . LYS A 1 90 ? 20.549 -1.759 -0.962 1.00 78.25 90 LYS A O 1
ATOM 735 N N . GLU A 1 91 ? 19.088 -0.311 -1.865 1.00 73.88 91 GLU A N 1
ATOM 736 C CA . GLU A 1 91 ? 19.286 0.747 -0.864 1.00 73.88 91 GLU A CA 1
ATOM 737 C C . GLU A 1 91 ? 18.419 0.539 0.385 1.00 73.88 91 GLU A C 1
ATOM 739 O O . GLU A 1 91 ? 18.791 0.965 1.477 1.00 73.88 91 GLU A O 1
ATOM 744 N N . HIS A 1 92 ? 17.270 -0.137 0.253 1.00 69.69 92 HIS A N 1
ATOM 745 C CA . HIS A 1 92 ? 16.270 -0.214 1.324 1.00 69.69 92 HIS A CA 1
ATOM 746 C C . HIS A 1 92 ? 15.842 -1.641 1.710 1.00 69.69 92 HIS A C 1
ATOM 748 O O . HIS A 1 92 ? 14.866 -1.784 2.445 1.00 69.69 92 HIS A O 1
ATOM 754 N N . ASP A 1 93 ? 16.552 -2.682 1.245 1.00 70.94 93 ASP A N 1
ATOM 755 C CA . ASP A 1 93 ? 16.209 -4.108 1.457 1.00 70.94 93 ASP A CA 1
ATOM 756 C C . ASP A 1 93 ? 14.722 -4.396 1.171 1.00 70.94 93 ASP A C 1
ATOM 758 O O . ASP A 1 93 ? 14.027 -5.126 1.883 1.00 70.94 93 ASP A O 1
ATOM 762 N N . PHE A 1 94 ? 14.191 -3.734 0.140 1.00 76.19 94 PHE A N 1
ATOM 763 C CA . PHE A 1 94 ? 12.783 -3.827 -0.201 1.00 76.19 94 PHE A CA 1
ATOM 764 C C . PHE A 1 94 ? 12.457 -5.222 -0.739 1.00 76.19 94 PHE A C 1
ATOM 766 O O . PHE A 1 94 ? 13.013 -5.664 -1.746 1.00 76.19 94 PHE A O 1
ATOM 773 N N . LYS A 1 95 ? 11.496 -5.893 -0.101 1.00 76.69 95 LYS A N 1
ATOM 774 C CA . LYS A 1 95 ? 10.964 -7.183 -0.548 1.00 76.69 95 LYS A CA 1
ATOM 775 C C . LYS A 1 95 ? 9.550 -6.995 -1.065 1.00 76.69 95 LYS A C 1
ATOM 777 O O . LYS A 1 95 ? 8.687 -6.504 -0.344 1.00 76.69 95 LYS A O 1
ATOM 782 N N . VAL A 1 96 ? 9.299 -7.451 -2.290 1.00 73.56 96 VAL A N 1
ATOM 783 C CA . VAL A 1 96 ? 7.970 -7.388 -2.923 1.00 73.56 96 VAL A CA 1
ATOM 784 C C . VAL A 1 96 ? 6.912 -8.128 -2.092 1.00 73.56 96 VAL A C 1
ATOM 786 O O . VAL A 1 96 ? 5.761 -7.717 -2.056 1.00 73.56 96 VAL A O 1
ATOM 789 N N . GLU A 1 97 ? 7.304 -9.157 -1.343 1.00 79.44 97 GLU A N 1
ATOM 790 C CA . GLU A 1 97 ? 6.416 -9.902 -0.437 1.00 79.44 97 GLU A CA 1
ATOM 791 C C . GLU A 1 97 ? 5.848 -9.035 0.702 1.00 79.44 97 GLU A C 1
ATOM 793 O O . GLU A 1 97 ? 4.714 -9.235 1.134 1.00 79.44 97 GLU A O 1
ATOM 798 N N . LEU A 1 98 ? 6.587 -8.011 1.147 1.00 83.50 98 LEU A N 1
ATOM 799 C CA . LEU A 1 98 ? 6.121 -7.076 2.178 1.00 83.50 98 LEU A CA 1
ATOM 800 C C . LEU A 1 98 ? 5.011 -6.149 1.662 1.00 83.50 98 LEU A C 1
ATOM 802 O O . LEU A 1 98 ? 4.372 -5.449 2.450 1.00 83.50 98 LEU A O 1
ATOM 806 N N . MET A 1 99 ? 4.766 -6.131 0.350 1.00 83.12 99 MET A N 1
ATOM 807 C CA . MET A 1 99 ? 3.767 -5.270 -0.267 1.00 83.12 99 MET A CA 1
ATOM 808 C C . MET A 1 99 ? 2.342 -5.704 0.102 1.00 83.12 99 MET A C 1
ATOM 810 O O . MET A 1 99 ? 1.492 -4.860 0.402 1.00 83.12 99 MET A O 1
ATOM 814 N N . ASP A 1 100 ? 2.113 -7.016 0.201 1.00 86.31 100 ASP A N 1
ATOM 815 C CA . ASP A 1 100 ? 0.868 -7.587 0.721 1.00 86.31 100 ASP A CA 1
ATOM 816 C C . ASP A 1 100 ? 0.674 -7.246 2.201 1.00 86.31 100 ASP A C 1
ATOM 818 O O . ASP A 1 100 ? -0.436 -6.933 2.640 1.00 86.31 100 ASP A O 1
ATOM 822 N N . SER A 1 101 ? 1.757 -7.254 2.978 1.00 89.06 101 SER A N 1
ATOM 823 C CA . SER A 1 101 ? 1.731 -6.881 4.394 1.00 89.06 101 SER A CA 1
ATOM 824 C C . SER A 1 101 ? 1.479 -5.383 4.595 1.00 89.06 101 SER A C 1
ATOM 826 O O . SER A 1 101 ? 0.715 -5.015 5.491 1.00 89.06 101 SER A O 1
ATOM 828 N N . LEU A 1 102 ? 1.987 -4.505 3.715 1.00 89.06 102 LEU A N 1
ATOM 829 C CA . LEU A 1 102 ? 1.631 -3.079 3.733 1.00 89.06 102 LEU A CA 1
ATOM 830 C C . LEU A 1 102 ? 0.145 -2.881 3.433 1.00 89.06 102 LEU A C 1
ATOM 832 O O . LEU A 1 102 ? -0.514 -2.093 4.112 1.00 89.06 102 LEU A O 1
ATOM 836 N N 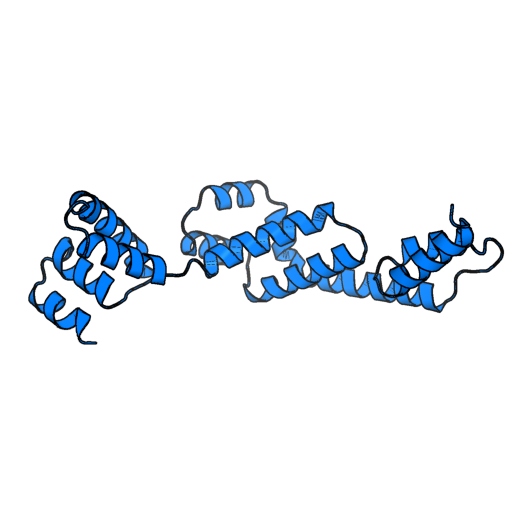. PHE A 1 103 ? -0.401 -3.607 2.455 1.00 89.81 103 PHE A N 1
ATOM 837 C CA . PHE A 1 103 ? -1.830 -3.548 2.159 1.00 89.81 103 PHE A CA 1
ATOM 838 C C . PHE A 1 103 ? -2.673 -4.012 3.355 1.00 89.81 103 PHE A C 1
ATOM 840 O O . PHE A 1 103 ? -3.637 -3.337 3.727 1.00 89.81 103 PHE A O 1
ATOM 847 N N . LYS A 1 104 ? -2.280 -5.112 4.014 1.00 91.12 104 LYS A N 1
ATOM 848 C CA . LYS A 1 104 ? -2.921 -5.582 5.254 1.00 91.12 104 LYS A CA 1
ATOM 849 C C . LYS A 1 104 ? -2.872 -4.515 6.347 1.00 91.12 104 LYS A C 1
ATOM 851 O O . LYS A 1 104 ? -3.917 -4.220 6.922 1.00 91.12 104 LYS A O 1
ATOM 856 N N . LEU A 1 105 ? -1.716 -3.888 6.591 1.00 91.44 105 LEU A N 1
ATOM 857 C CA . LEU A 1 105 ? -1.596 -2.794 7.563 1.00 91.44 105 LEU A CA 1
ATOM 858 C C . LEU A 1 105 ? -2.507 -1.618 7.197 1.00 91.44 105 LEU A C 1
ATOM 860 O O . LEU A 1 105 ? -3.199 -1.085 8.066 1.00 91.44 105 LEU A O 1
ATOM 864 N N . ALA A 1 106 ? -2.513 -1.201 5.930 1.00 90.50 106 ALA A N 1
ATOM 865 C CA . ALA A 1 106 ? -3.330 -0.088 5.472 1.00 90.50 106 ALA A CA 1
ATOM 866 C C . ALA A 1 106 ? -4.818 -0.380 5.703 1.00 90.50 106 ALA A C 1
ATOM 868 O O . ALA A 1 106 ? -5.495 0.403 6.368 1.00 90.50 106 ALA A O 1
ATOM 869 N N . LYS A 1 107 ? -5.305 -1.546 5.262 1.00 90.56 107 LYS A N 1
ATOM 870 C CA . LYS A 1 107 ? -6.680 -2.001 5.509 1.00 90.56 107 LYS A CA 1
ATOM 871 C C . LYS A 1 107 ? -7.009 -2.022 7.003 1.00 90.56 107 LYS A C 1
ATOM 873 O O . LYS A 1 107 ? -8.041 -1.501 7.414 1.00 90.56 107 LYS A O 1
ATOM 878 N N . TYR A 1 108 ? -6.110 -2.559 7.820 1.00 90.94 108 TYR A N 1
ATOM 879 C CA . TYR A 1 108 ? -6.309 -2.653 9.261 1.00 90.94 108 TYR A CA 1
ATOM 880 C C . TYR A 1 108 ? -6.411 -1.273 9.930 1.00 90.94 108 TYR A C 1
ATOM 882 O O . TYR A 1 108 ? -7.250 -1.036 10.796 1.00 90.94 108 TYR A O 1
ATOM 890 N N . ARG A 1 109 ? -5.604 -0.305 9.483 1.00 87.75 109 ARG A N 1
ATOM 891 C CA . ARG A 1 109 ? -5.690 1.091 9.936 1.00 87.75 109 ARG A CA 1
ATOM 892 C C . ARG A 1 109 ? -6.996 1.774 9.515 1.00 87.75 109 ARG A C 1
ATOM 894 O O . ARG A 1 109 ? -7.542 2.530 10.320 1.00 87.75 109 ARG A O 1
ATOM 901 N N . TYR A 1 110 ? -7.503 1.482 8.314 1.00 88.25 110 TYR A N 1
ATOM 902 C CA . TYR A 1 110 ? -8.831 1.918 7.864 1.00 88.25 110 TYR A CA 1
ATOM 903 C C . TYR A 1 110 ? -9.932 1.358 8.772 1.00 88.25 110 TYR A C 1
ATOM 905 O O . TYR A 1 110 ? -10.811 2.102 9.197 1.00 88.25 110 TYR A O 1
ATOM 913 N N . GLU A 1 111 ? -9.860 0.073 9.129 1.00 87.12 111 GLU A N 1
ATOM 914 C CA . GLU A 1 111 ? -10.818 -0.568 10.043 1.00 87.12 111 GLU A CA 1
ATOM 915 C C . GLU A 1 111 ? -10.763 0.004 11.469 1.00 87.12 111 GLU A C 1
ATOM 917 O O . GLU A 1 111 ? -11.769 -0.037 12.178 1.00 87.12 111 GLU A O 1
ATOM 922 N N . CYS A 1 112 ? -9.620 0.564 11.879 1.00 87.50 112 CYS A N 1
ATOM 923 C CA . CYS A 1 112 ? -9.451 1.318 13.126 1.00 87.50 112 CYS A CA 1
ATOM 924 C C . CYS A 1 112 ? -9.918 2.785 13.028 1.00 87.50 112 CYS A C 1
ATOM 926 O O . CYS A 1 112 ? -9.915 3.490 14.036 1.00 87.50 112 CYS A O 1
ATOM 928 N N . GLY A 1 113 ? -10.317 3.263 11.845 1.00 83.56 113 GLY A N 1
ATOM 929 C CA . GLY A 1 113 ? -10.828 4.619 11.629 1.00 83.56 113 GLY A CA 1
ATOM 930 C C . GLY A 1 113 ? -9.773 5.685 11.320 1.00 83.56 113 GLY A C 1
ATOM 931 O O . GLY A 1 113 ? -10.104 6.869 11.284 1.00 83.56 113 GLY A O 1
ATOM 932 N N . ASN A 1 114 ? -8.509 5.306 11.090 1.00 83.25 114 ASN A N 1
ATOM 933 C CA . ASN A 1 114 ? -7.491 6.241 10.611 1.00 83.25 114 ASN A CA 1
ATOM 934 C C . ASN A 1 114 ? -7.428 6.187 9.083 1.00 83.25 114 ASN A C 1
ATOM 936 O O . ASN A 1 114 ? -6.980 5.195 8.520 1.00 83.25 114 ASN A O 1
ATOM 940 N N . TYR A 1 115 ? -7.844 7.265 8.424 1.00 84.50 115 TYR A N 1
ATOM 941 C CA . TYR A 1 115 ? -7.906 7.326 6.961 1.00 84.50 115 TYR A CA 1
ATOM 942 C C . TYR A 1 115 ? -6.759 8.118 6.335 1.00 84.50 115 TYR A C 1
ATOM 944 O O . TYR A 1 115 ? -6.375 7.846 5.203 1.00 84.50 115 TYR A O 1
ATOM 952 N N . SER A 1 116 ? -6.188 9.080 7.063 1.00 82.50 116 SER A N 1
ATOM 953 C CA . SER A 1 116 ? -5.192 10.004 6.509 1.00 82.50 116 SER A CA 1
ATOM 954 C C . SER A 1 116 ? -3.891 9.281 6.153 1.00 82.50 116 SER A C 1
ATOM 956 O O . SER A 1 116 ? -3.484 9.239 4.996 1.00 82.50 116 SER A O 1
ATOM 958 N N . VAL A 1 117 ? -3.283 8.619 7.138 1.00 81.31 117 VAL A N 1
ATOM 959 C CA . VAL A 1 117 ? -1.976 7.968 6.974 1.00 81.31 117 VAL A CA 1
ATOM 960 C C . VAL A 1 117 ? -2.028 6.767 6.011 1.00 81.31 117 VAL A C 1
ATOM 962 O O . VAL A 1 117 ? -1.169 6.669 5.134 1.00 81.31 117 VAL A O 1
ATOM 965 N N . PRO A 1 118 ? -3.028 5.868 6.091 1.00 86.31 118 PRO A N 1
ATOM 966 C CA . PRO A 1 118 ? -3.086 4.706 5.204 1.00 86.31 118 PRO A CA 1
ATOM 967 C C . PRO A 1 118 ? -3.378 5.041 3.744 1.00 86.31 118 PRO A C 1
ATOM 969 O O . PRO A 1 118 ? -3.045 4.238 2.876 1.00 86.31 118 PRO A O 1
ATOM 972 N N . THR A 1 119 ? -3.961 6.210 3.458 1.00 81.75 119 THR A N 1
ATOM 973 C CA . THR A 1 119 ? -4.176 6.664 2.075 1.00 81.75 119 THR A CA 1
ATOM 974 C C . THR A 1 119 ? -2.848 6.727 1.319 1.00 81.75 119 THR A C 1
ATOM 976 O O . THR A 1 119 ? -2.747 6.206 0.210 1.00 81.75 119 THR A O 1
ATOM 979 N N . SER A 1 120 ? -1.799 7.274 1.940 1.00 81.69 120 SER A N 1
ATOM 980 C CA . SER A 1 120 ? -0.459 7.336 1.341 1.00 81.69 120 SER A CA 1
ATOM 981 C C . SER A 1 120 ? 0.144 5.946 1.115 1.00 81.69 120 SER A C 1
ATOM 983 O O . SER A 1 120 ? 0.801 5.714 0.102 1.00 81.69 120 SER A O 1
ATOM 985 N N . TYR A 1 121 ? -0.119 4.991 2.015 1.00 85.69 121 TYR A N 1
ATOM 986 C CA . TYR A 1 121 ? 0.345 3.605 1.866 1.00 85.69 121 TYR A CA 1
ATOM 987 C C . TYR A 1 121 ? -0.325 2.907 0.682 1.00 85.69 121 TYR A C 1
ATOM 989 O O . TYR A 1 121 ? 0.338 2.214 -0.085 1.00 85.69 121 TYR A O 1
ATOM 997 N N . LEU A 1 122 ? -1.633 3.116 0.508 1.00 85.62 122 LEU A N 1
ATOM 998 C CA . LEU A 1 122 ? -2.376 2.588 -0.635 1.00 85.62 122 LEU A CA 1
ATOM 999 C C . LEU A 1 122 ? -1.941 3.244 -1.942 1.00 85.62 122 LEU A C 1
ATOM 1001 O O . LEU A 1 122 ? -1.822 2.552 -2.948 1.00 85.62 122 LEU A O 1
ATOM 1005 N N . TYR A 1 123 ? -1.659 4.548 -1.932 1.00 83.50 123 TYR A N 1
ATOM 1006 C CA . TYR A 1 123 ? -1.117 5.234 -3.101 1.00 83.50 123 TYR A CA 1
ATOM 1007 C C . TYR A 1 123 ? 0.215 4.614 -3.536 1.00 83.50 123 TYR A C 1
ATOM 1009 O O . TYR A 1 123 ? 0.381 4.262 -4.701 1.00 83.50 123 TYR A O 1
ATOM 1017 N N . PHE A 1 124 ? 1.125 4.388 -2.587 1.00 82.19 124 PHE A N 1
ATOM 1018 C CA . PHE A 1 124 ? 2.394 3.711 -2.840 1.00 82.19 124 PHE A CA 1
ATOM 1019 C C . PHE A 1 124 ? 2.208 2.272 -3.347 1.00 82.19 124 PHE A C 1
ATOM 1021 O O . PHE A 1 124 ? 2.841 1.875 -4.324 1.00 82.19 124 PHE A O 1
ATOM 1028 N N . TYR A 1 125 ? 1.295 1.511 -2.735 1.00 84.06 125 TYR A N 1
ATOM 1029 C CA . TYR A 1 125 ? 0.934 0.163 -3.179 1.00 84.06 125 TYR A CA 1
ATOM 1030 C C . TYR A 1 125 ? 0.420 0.161 -4.625 1.00 84.06 125 TYR A C 1
ATOM 1032 O O . TYR A 1 125 ? 0.877 -0.644 -5.431 1.00 84.06 125 TYR A O 1
ATOM 1040 N N . ILE A 1 126 ? -0.501 1.062 -4.979 1.00 81.75 126 ILE A N 1
ATOM 1041 C CA . ILE A 1 126 ? -1.046 1.172 -6.339 1.00 81.75 126 ILE A CA 1
ATOM 1042 C C . ILE A 1 126 ? 0.046 1.596 -7.318 1.00 81.75 126 ILE A C 1
ATOM 1044 O O . ILE A 1 126 ? 0.131 1.024 -8.398 1.00 81.75 126 ILE A O 1
ATOM 1048 N N . TYR A 1 127 ? 0.891 2.558 -6.944 1.00 79.56 127 TYR A N 1
ATOM 1049 C CA . TYR A 1 127 ? 1.995 3.025 -7.778 1.00 79.56 127 TYR A CA 1
ATOM 1050 C C . TYR A 1 127 ? 2.953 1.882 -8.125 1.00 79.56 127 TYR A C 1
ATOM 1052 O O . TYR A 1 127 ? 3.194 1.617 -9.302 1.00 79.56 127 TYR A O 1
ATOM 1060 N N . LEU A 1 128 ? 3.435 1.141 -7.123 1.00 76.44 128 LEU A N 1
ATOM 1061 C CA . LEU A 1 128 ? 4.335 0.013 -7.363 1.00 76.44 128 LEU A CA 1
ATOM 1062 C C . LEU A 1 128 ? 3.653 -1.143 -8.097 1.00 76.44 128 LEU A C 1
ATOM 1064 O O . LEU A 1 128 ? 4.261 -1.716 -8.998 1.00 76.44 128 LEU A O 1
ATOM 1068 N N . ASN A 1 129 ? 2.394 -1.460 -7.783 1.00 73.75 129 ASN A N 1
ATOM 1069 C CA . ASN A 1 129 ? 1.658 -2.483 -8.527 1.00 73.75 129 ASN A CA 1
ATOM 1070 C C . ASN A 1 129 ? 1.441 -2.079 -9.980 1.00 73.75 129 ASN A C 1
ATOM 1072 O O . ASN A 1 129 ? 1.612 -2.912 -10.861 1.00 73.75 129 ASN A O 1
ATOM 1076 N N . ALA A 1 130 ? 1.101 -0.820 -10.258 1.00 70.31 130 ALA A N 1
ATOM 1077 C CA . ALA A 1 130 ? 0.952 -0.317 -11.619 1.00 70.31 130 ALA A CA 1
ATOM 1078 C C . ALA A 1 130 ? 2.273 -0.422 -12.383 1.00 70.31 130 ALA A C 1
ATOM 1080 O O . ALA A 1 130 ? 2.270 -0.849 -13.527 1.00 70.31 130 ALA A O 1
ATOM 1081 N N . ILE A 1 131 ? 3.399 -0.113 -11.738 1.00 67.50 131 ILE A N 1
ATOM 1082 C CA . ILE A 1 131 ? 4.740 -0.282 -12.305 1.00 67.50 131 ILE A CA 1
ATOM 1083 C C . ILE A 1 131 ? 5.045 -1.756 -12.599 1.00 67.50 131 ILE A C 1
ATOM 1085 O O . ILE A 1 131 ? 5.527 -2.075 -13.680 1.00 67.50 131 ILE A O 1
ATOM 1089 N N . GLN A 1 132 ? 4.733 -2.666 -11.676 1.00 63.72 132 GLN A N 1
ATOM 1090 C CA . GLN A 1 132 ? 4.931 -4.108 -11.872 1.00 63.72 132 GLN A CA 1
ATOM 1091 C C . GLN A 1 132 ? 3.991 -4.696 -12.934 1.00 63.72 132 GLN A C 1
ATOM 1093 O O . GLN A 1 132 ? 4.356 -5.630 -13.642 1.00 63.72 132 GLN A O 1
ATOM 1098 N N . THR A 1 133 ? 2.783 -4.145 -13.057 1.00 64.31 133 THR A N 1
ATOM 1099 C CA . THR A 1 133 ? 1.744 -4.571 -14.005 1.00 64.31 133 THR A CA 1
ATOM 1100 C C . THR A 1 133 ? 1.669 -3.691 -15.249 1.00 64.31 133 THR A C 1
ATOM 1102 O O . THR A 1 133 ? 0.717 -3.843 -16.020 1.00 64.31 133 THR A O 1
ATOM 1105 N N . MET A 1 134 ? 2.663 -2.816 -15.488 1.00 63.19 134 MET A N 1
ATOM 1106 C CA . MET A 1 134 ? 2.867 -2.106 -16.756 1.00 63.19 134 MET A CA 1
ATOM 1107 C C . MET A 1 134 ? 3.073 -3.174 -17.822 1.00 63.19 134 MET A C 1
ATOM 1109 O O . MET A 1 134 ? 4.159 -3.697 -18.055 1.00 63.19 134 MET A O 1
ATOM 1113 N N . CYS A 1 135 ? 1.940 -3.596 -18.365 1.00 59.00 135 CYS A N 1
ATOM 1114 C CA . CYS A 1 135 ? 1.812 -4.826 -19.098 1.00 59.00 135 CYS A CA 1
ATOM 1115 C C . CYS A 1 135 ? 2.625 -4.685 -20.380 1.00 59.00 135 CYS A C 1
ATOM 1117 O O . CYS A 1 135 ? 2.310 -3.826 -21.214 1.00 59.00 135 CYS A O 1
ATOM 1119 N N . PRO A 1 136 ? 3.643 -5.528 -20.586 1.00 61.19 136 PRO A N 1
ATOM 1120 C CA . PRO A 1 136 ? 4.543 -5.353 -21.710 1.00 61.19 136 PRO A CA 1
ATOM 1121 C C . PRO A 1 136 ? 3.838 -5.561 -23.064 1.00 61.19 136 PRO A C 1
ATOM 1123 O O . PRO A 1 136 ? 4.283 -5.085 -24.107 1.00 61.19 136 PRO A O 1
ATOM 1126 N N . HIS A 1 137 ? 2.661 -6.193 -23.052 1.00 69.31 137 HIS A N 1
ATOM 1127 C CA . HIS A 1 137 ? 1.827 -6.382 -24.231 1.00 69.31 137 HIS A CA 1
ATOM 1128 C C . HIS A 1 137 ? 1.315 -5.075 -24.846 1.00 69.31 137 HIS A C 1
ATOM 1130 O O . HIS A 1 137 ? 0.936 -5.086 -26.015 1.00 69.31 137 HIS A O 1
ATOM 1136 N N . ILE A 1 138 ? 1.316 -3.949 -24.122 1.00 75.38 138 ILE A N 1
ATOM 1137 C CA . ILE A 1 138 ? 0.983 -2.642 -24.712 1.00 75.38 138 ILE A CA 1
ATOM 1138 C C . ILE A 1 138 ? 1.973 -2.287 -25.826 1.00 75.38 138 ILE A C 1
ATOM 1140 O O . ILE A 1 138 ? 1.547 -1.812 -26.879 1.00 75.38 138 ILE A O 1
ATOM 1144 N N . LEU A 1 139 ? 3.266 -2.582 -25.644 1.00 76.00 139 LEU A N 1
ATOM 1145 C CA . LEU A 1 139 ? 4.289 -2.319 -26.657 1.00 76.00 139 LEU A CA 1
ATOM 1146 C C . LEU A 1 139 ? 4.021 -3.123 -27.939 1.00 76.00 139 LEU A C 1
ATOM 1148 O O . LEU A 1 139 ? 4.128 -2.583 -29.038 1.00 76.00 139 LEU A O 1
ATOM 1152 N N . ARG A 1 140 ? 3.553 -4.369 -27.801 1.00 81.12 140 ARG A N 1
ATOM 1153 C CA . ARG A 1 140 ? 3.096 -5.216 -28.916 1.00 81.12 140 ARG A CA 1
ATOM 1154 C C . ARG A 1 140 ? 1.902 -4.616 -29.663 1.00 81.12 140 ARG A C 1
ATOM 1156 O O . ARG A 1 140 ? 1.888 -4.569 -30.895 1.00 81.12 140 ARG A O 1
ATOM 1163 N N . TYR A 1 141 ? 0.883 -4.151 -28.937 1.00 82.25 141 TYR A N 1
ATOM 1164 C CA . TYR A 1 141 ? -0.302 -3.534 -29.547 1.00 82.25 141 TYR A CA 1
ATOM 1165 C C . TYR A 1 141 ? 0.037 -2.207 -30.234 1.00 82.25 141 TYR A C 1
ATOM 1167 O O . TYR A 1 141 ? -0.465 -1.921 -31.320 1.00 82.25 141 TYR A O 1
ATOM 1175 N N . LEU A 1 142 ? 0.942 -1.421 -29.653 1.00 80.25 142 LEU A N 1
ATOM 1176 C CA . LEU A 1 142 ? 1.445 -0.200 -30.272 1.00 80.25 142 LEU A CA 1
ATOM 1177 C C . LEU A 1 142 ? 2.255 -0.511 -31.538 1.00 80.25 142 LEU A C 1
ATOM 1179 O O . LEU A 1 142 ? 2.039 0.119 -32.573 1.00 80.25 142 LEU A O 1
ATOM 1183 N N . ALA A 1 143 ? 3.138 -1.512 -31.485 1.00 81.19 143 ALA A N 1
ATOM 1184 C CA . ALA A 1 143 ? 3.943 -1.936 -32.623 1.00 81.19 143 ALA A CA 1
ATOM 1185 C C . ALA A 1 143 ? 3.084 -2.394 -33.802 1.00 81.19 143 ALA A C 1
ATOM 1187 O O . ALA A 1 143 ? 3.232 -1.887 -34.915 1.00 81.19 143 ALA A O 1
ATOM 1188 N N . THR A 1 144 ? 2.118 -3.276 -33.548 1.00 83.00 144 THR A N 1
ATOM 1189 C CA . THR A 1 144 ? 1.160 -3.717 -34.571 1.00 83.00 144 THR A CA 1
ATOM 1190 C C . THR A 1 144 ? 0.341 -2.554 -35.135 1.00 83.00 144 THR A C 1
ATOM 1192 O O . THR A 1 144 ? 0.221 -2.434 -36.354 1.00 83.00 144 THR A O 1
ATOM 1195 N N . ALA A 1 145 ? -0.153 -1.640 -34.294 1.00 83.44 145 ALA A N 1
ATOM 1196 C CA . ALA A 1 145 ? -0.914 -0.474 -34.744 1.00 83.44 145 ALA A CA 1
ATOM 1197 C C . ALA A 1 145 ? -0.098 0.467 -35.653 1.00 83.44 145 ALA A C 1
ATOM 1199 O O . ALA A 1 145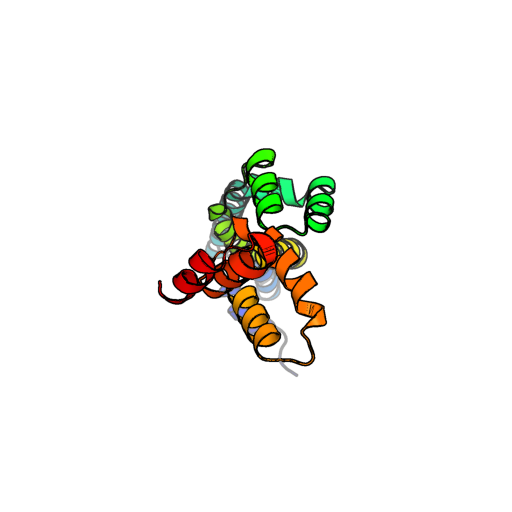 ? -0.616 0.950 -36.665 1.00 83.44 145 ALA A O 1
ATOM 1200 N N . VAL A 1 146 ? 1.179 0.710 -35.332 1.00 83.25 146 VAL A N 1
ATOM 1201 C CA . VAL A 1 146 ? 2.078 1.554 -36.141 1.00 83.25 146 VAL A CA 1
ATOM 1202 C C . VAL A 1 146 ? 2.464 0.865 -37.457 1.00 83.25 146 VAL A C 1
ATOM 1204 O O . VAL A 1 146 ? 2.505 1.534 -38.490 1.00 83.25 146 VAL A O 1
ATOM 1207 N N . ILE A 1 147 ? 2.688 -0.456 -37.456 1.00 82.69 147 ILE A N 1
ATOM 1208 C CA . ILE A 1 147 ? 2.974 -1.234 -38.678 1.00 82.69 147 ILE A CA 1
ATOM 1209 C C . ILE A 1 147 ? 1.772 -1.209 -39.635 1.00 82.69 147 ILE A C 1
ATOM 1211 O O . ILE A 1 147 ? 1.934 -0.980 -40.837 1.00 82.69 147 ILE A O 1
ATOM 1215 N N . ILE A 1 148 ? 0.561 -1.428 -39.110 1.00 86.00 148 ILE A N 1
ATOM 1216 C CA . ILE A 1 148 ? -0.672 -1.481 -39.908 1.00 86.00 148 ILE A CA 1
ATOM 1217 C C . ILE A 1 148 ? -1.010 -0.094 -40.476 1.00 86.00 148 ILE A C 1
ATOM 1219 O O . ILE A 1 148 ? -1.399 0.035 -41.642 1.00 86.00 148 ILE A O 1
ATOM 1223 N N . ASN A 1 149 ? -0.845 0.969 -39.683 1.00 83.75 149 ASN A N 1
ATOM 1224 C CA . ASN A 1 149 ? -1.227 2.313 -40.093 1.00 83.75 149 ASN A CA 1
ATOM 1225 C C . ASN A 1 149 ? -0.135 3.016 -40.922 1.00 83.75 149 ASN A C 1
ATOM 1227 O O . ASN A 1 149 ? 0.734 3.717 -40.400 1.00 83.75 149 ASN A O 1
ATOM 1231 N N . ARG A 1 150 ? -0.255 2.935 -42.254 1.00 75.69 150 ARG A N 1
ATOM 1232 C CA . ARG A 1 150 ? 0.680 3.569 -43.206 1.00 75.69 150 ARG A CA 1
ATOM 1233 C C . ARG A 1 150 ? 0.851 5.085 -43.027 1.00 75.69 150 ARG A C 1
ATOM 1235 O O . ARG A 1 150 ? 1.901 5.601 -43.402 1.00 75.69 150 ARG A O 1
ATOM 1242 N N . SER A 1 151 ? -0.128 5.789 -42.448 1.00 78.25 151 SER A N 1
ATOM 1243 C CA . SER A 1 151 ? -0.048 7.242 -42.207 1.00 78.25 151 SER A CA 1
ATOM 1244 C C . SER A 1 151 ? 0.865 7.617 -41.030 1.00 78.25 151 SER A C 1
ATOM 1246 O O . SER A 1 151 ? 1.349 8.743 -40.958 1.00 78.25 151 SER A O 1
ATOM 1248 N N . ARG A 1 152 ? 1.143 6.670 -40.120 1.00 73.62 152 ARG A N 1
ATOM 1249 C CA . ARG A 1 152 ? 1.957 6.867 -38.908 1.00 73.62 152 ARG A CA 1
ATOM 1250 C C . ARG A 1 152 ? 3.374 6.301 -39.025 1.00 73.62 152 ARG A C 1
ATOM 1252 O O . ARG A 1 152 ? 4.065 6.187 -38.019 1.00 73.62 152 ARG A O 1
ATOM 1259 N N . ARG A 1 153 ? 3.856 6.013 -40.240 1.00 72.69 153 ARG A N 1
ATOM 1260 C CA . ARG A 1 153 ? 5.231 5.521 -40.479 1.00 72.69 153 ARG A CA 1
ATOM 1261 C C . ARG A 1 153 ? 6.325 6.427 -39.910 1.00 72.69 153 ARG A C 1
ATOM 1263 O O . ARG A 1 153 ? 7.396 5.935 -39.581 1.00 72.69 153 ARG A O 1
ATOM 1270 N N . SER A 1 154 ? 6.071 7.728 -39.772 1.00 77.44 154 SER A N 1
ATOM 1271 C CA . SER A 1 154 ? 7.001 8.654 -39.114 1.00 77.44 154 SER A CA 1
ATOM 1272 C C . SER A 1 154 ? 7.239 8.308 -37.639 1.00 77.44 154 SER A C 1
ATOM 1274 O O . SER A 1 154 ? 8.364 8.449 -37.171 1.00 77.44 154 SER A O 1
ATOM 1276 N N . ALA A 1 155 ? 6.229 7.779 -36.939 1.00 80.56 155 ALA A N 1
ATOM 1277 C CA . ALA A 1 155 ? 6.320 7.359 -35.540 1.00 80.56 155 ALA A CA 1
ATOM 1278 C C . ALA A 1 155 ? 7.065 6.026 -35.353 1.00 80.56 155 ALA A C 1
ATOM 1280 O O . ALA A 1 155 ? 7.431 5.677 -34.234 1.00 80.56 155 ALA A O 1
ATOM 1281 N N . LEU A 1 156 ? 7.327 5.286 -36.438 1.00 82.50 156 LEU A N 1
ATOM 1282 C CA . LEU A 1 156 ? 8.041 4.008 -36.390 1.00 82.50 156 LEU A CA 1
ATOM 1283 C C . LEU A 1 156 ? 9.473 4.180 -35.871 1.00 82.50 156 LEU A C 1
ATOM 1285 O O . LEU A 1 156 ? 9.957 3.341 -35.123 1.00 82.50 156 LEU A O 1
ATOM 1289 N N . LYS A 1 157 ? 10.133 5.296 -36.209 1.00 80.44 157 LYS A N 1
ATOM 1290 C CA . LYS A 1 157 ? 11.484 5.599 -35.711 1.00 80.44 157 LYS A CA 1
ATOM 1291 C C . LYS A 1 157 ? 11.513 5.787 -34.197 1.00 80.44 157 LYS A C 1
ATOM 1293 O O . LYS A 1 157 ? 12.452 5.338 -33.551 1.00 80.44 157 LYS A O 1
ATOM 1298 N N . ASP A 1 158 ? 10.501 6.445 -33.641 1.00 80.44 158 ASP A N 1
ATOM 1299 C CA . ASP A 1 158 ? 10.415 6.663 -32.198 1.00 80.44 158 ASP A CA 1
ATOM 1300 C C . ASP A 1 158 ? 9.992 5.383 -31.475 1.00 80.44 158 ASP A C 1
ATOM 1302 O O . ASP A 1 158 ? 10.557 5.055 -30.437 1.00 80.44 158 ASP A O 1
ATOM 1306 N N . LEU A 1 159 ? 9.098 4.595 -32.076 1.00 82.81 159 LEU A N 1
ATOM 1307 C CA . LEU A 1 159 ? 8.745 3.268 -31.579 1.00 82.81 159 LEU A CA 1
ATOM 1308 C C . LEU A 1 159 ? 9.963 2.332 -31.508 1.00 82.81 159 LEU A C 1
ATOM 1310 O O . LEU A 1 159 ? 10.137 1.658 -30.502 1.00 82.81 159 LEU A O 1
ATOM 1314 N N . VAL A 1 160 ? 10.821 2.301 -32.532 1.00 84.19 160 VAL A N 1
ATOM 1315 C CA . VAL A 1 160 ? 12.034 1.462 -32.529 1.00 84.19 160 VAL A CA 1
ATOM 1316 C C . VAL A 1 160 ? 12.988 1.863 -31.399 1.00 84.19 160 VAL A C 1
ATOM 1318 O O . VAL A 1 160 ? 13.559 0.988 -30.755 1.00 84.19 160 VAL A O 1
ATOM 1321 N N . LYS A 1 161 ? 13.114 3.161 -31.088 1.00 82.06 161 LYS A N 1
ATOM 1322 C CA . LYS A 1 161 ? 13.898 3.617 -29.924 1.00 82.06 161 LYS A CA 1
ATOM 1323 C C . LYS A 1 161 ? 13.309 3.112 -28.607 1.00 82.06 161 LYS A C 1
ATOM 1325 O O . LYS A 1 161 ? 14.062 2.668 -27.749 1.00 82.06 161 LYS A O 1
ATOM 1330 N N . VAL A 1 162 ? 11.983 3.156 -28.459 1.00 80.19 162 VAL A N 1
ATOM 1331 C CA . VAL A 1 162 ? 11.293 2.620 -27.273 1.00 80.19 162 VAL A CA 1
ATOM 1332 C C . VAL A 1 162 ? 11.489 1.105 -27.175 1.00 80.19 162 VAL A C 1
ATOM 1334 O O . VAL A 1 162 ? 11.784 0.606 -26.099 1.00 80.19 162 VAL A O 1
ATOM 1337 N N . ILE A 1 163 ? 11.411 0.375 -28.293 1.00 83.06 163 ILE A N 1
ATOM 1338 C CA . ILE A 1 163 ? 11.672 -1.073 -28.331 1.00 83.06 163 ILE A CA 1
ATOM 1339 C C . ILE A 1 163 ? 13.109 -1.385 -27.897 1.00 83.06 163 ILE A C 1
ATOM 1341 O O . ILE A 1 163 ? 13.301 -2.277 -27.082 1.00 83.06 163 ILE A O 1
ATOM 1345 N N . GLN A 1 164 ? 14.112 -0.640 -28.372 1.00 79.88 164 GLN A N 1
ATOM 1346 C CA . GLN A 1 164 ? 15.500 -0.821 -27.929 1.00 79.88 164 GLN A CA 1
ATOM 1347 C C . GLN A 1 164 ? 15.671 -0.557 -26.433 1.00 79.88 164 GLN A C 1
ATOM 1349 O O . GLN A 1 164 ? 16.335 -1.334 -25.747 1.00 79.88 164 GLN A O 1
ATOM 1354 N N . GLN A 1 165 ? 15.074 0.531 -25.939 1.00 77.81 165 GLN A N 1
ATOM 1355 C CA . GLN A 1 165 ? 15.110 0.883 -24.523 1.00 77.81 165 GLN A CA 1
ATOM 1356 C C . GLN A 1 165 ? 14.466 -0.211 -23.672 1.00 77.81 165 GLN A C 1
ATOM 1358 O O . GLN A 1 165 ? 15.063 -0.610 -22.688 1.00 77.81 165 GLN A O 1
ATOM 1363 N N . GLU A 1 166 ? 13.322 -0.755 -24.084 1.00 73.88 166 GLU A N 1
ATOM 1364 C CA . GLU A 1 166 ? 12.574 -1.778 -23.339 1.00 73.88 166 GLU A CA 1
ATOM 1365 C C . GLU A 1 166 ? 13.003 -3.228 -23.653 1.00 73.88 166 GLU A C 1
ATOM 1367 O O . GLU A 1 166 ? 12.493 -4.174 -23.047 1.00 73.88 166 GLU A O 1
ATOM 1372 N N . SER A 1 167 ? 13.967 -3.433 -24.560 1.00 74.44 167 SER A N 1
ATOM 1373 C CA . SER A 1 167 ? 14.415 -4.759 -25.036 1.00 74.44 167 SER A CA 1
ATOM 1374 C C . SER A 1 167 ? 14.990 -5.659 -23.935 1.00 74.44 167 SER A C 1
ATOM 1376 O O . SER A 1 167 ? 15.076 -6.878 -24.106 1.00 74.44 167 SER A O 1
ATOM 1378 N N . TYR A 1 168 ? 15.402 -5.074 -22.805 1.00 68.88 168 TYR A N 1
ATOM 1379 C CA . TYR A 1 168 ? 15.889 -5.795 -21.627 1.00 68.88 168 TYR A CA 1
ATOM 1380 C C . TYR A 1 168 ? 14.753 -6.288 -20.710 1.00 68.88 168 TYR A C 1
ATOM 1382 O O . TYR A 1 168 ? 14.995 -7.121 -19.828 1.00 68.88 168 TYR A O 1
ATOM 1390 N N . THR A 1 169 ? 13.547 -5.733 -20.859 1.00 67.12 169 THR A N 1
ATOM 1391 C CA . THR A 1 169 ? 12.360 -6.030 -20.038 1.00 67.12 169 THR A CA 1
ATOM 1392 C C . THR A 1 169 ? 11.411 -6.960 -20.769 1.00 67.12 169 THR A C 1
ATOM 1394 O O . THR A 1 169 ? 10.874 -7.888 -20.168 1.00 67.12 169 THR A O 1
ATOM 1397 N N . TYR A 1 170 ? 11.203 -6.725 -22.062 1.00 74.06 170 TYR A N 1
ATOM 1398 C CA . TYR A 1 170 ? 10.235 -7.467 -22.849 1.00 74.06 170 TYR A CA 1
ATOM 1399 C C . TYR A 1 170 ? 10.711 -7.683 -24.276 1.00 74.06 170 TYR A C 1
ATOM 1401 O O . TYR A 1 170 ? 11.100 -6.749 -24.976 1.00 74.06 170 TYR A O 1
ATOM 1409 N N . ARG A 1 171 ? 10.599 -8.933 -24.717 1.00 73.69 171 ARG A N 1
ATOM 1410 C CA . ARG A 1 171 ? 10.807 -9.348 -26.098 1.00 73.69 171 ARG A CA 1
ATOM 1411 C C . ARG A 1 171 ? 9.652 -10.229 -26.517 1.00 73.69 171 ARG A C 1
ATOM 1413 O O . ARG A 1 171 ? 9.228 -11.105 -25.766 1.00 73.69 171 ARG A O 1
ATOM 1420 N N . ASP A 1 172 ? 9.143 -9.972 -27.706 1.00 82.19 172 ASP A N 1
ATOM 1421 C CA . ASP A 1 172 ? 8.182 -10.828 -28.367 1.00 82.19 172 ASP A CA 1
ATOM 1422 C C . ASP A 1 172 ? 8.519 -10.908 -29.864 1.00 82.19 172 ASP A C 1
ATOM 1424 O O . ASP A 1 172 ? 9.301 -10.094 -30.364 1.00 82.19 172 ASP A O 1
ATOM 1428 N N . PRO A 1 173 ? 7.934 -11.861 -30.605 1.00 83.38 173 PRO A N 1
ATOM 1429 C CA . PRO A 1 173 ? 8.214 -12.036 -32.029 1.00 83.38 173 PRO A CA 1
ATOM 1430 C C . PRO A 1 173 ? 8.054 -10.770 -32.887 1.00 83.38 173 PRO A C 1
ATOM 1432 O O . PRO A 1 173 ? 8.703 -10.631 -33.923 1.00 83.38 173 PRO A O 1
ATOM 1435 N N . ILE A 1 174 ? 7.183 -9.838 -32.483 1.00 83.19 174 ILE A N 1
ATOM 1436 C CA . ILE A 1 174 ? 6.873 -8.613 -33.228 1.00 83.19 174 ILE A CA 1
ATOM 1437 C C . ILE A 1 174 ? 7.880 -7.509 -32.887 1.00 83.19 174 ILE A C 1
ATOM 1439 O O . ILE A 1 174 ? 8.325 -6.794 -33.787 1.00 83.19 174 ILE A O 1
ATOM 1443 N N . THR A 1 175 ? 8.254 -7.358 -31.616 1.00 84.19 175 THR A N 1
ATOM 1444 C CA . THR A 1 175 ? 9.285 -6.405 -31.196 1.00 84.19 175 THR A CA 1
ATOM 1445 C C . THR A 1 175 ? 10.667 -6.848 -31.670 1.00 84.19 175 THR A C 1
ATOM 1447 O O . THR A 1 175 ? 11.403 -6.008 -32.182 1.00 84.19 175 THR A O 1
ATOM 1450 N N . GLU A 1 176 ? 10.975 -8.150 -31.636 1.00 84.88 176 GLU A N 1
ATOM 1451 C CA . GLU A 1 176 ? 12.211 -8.718 -32.197 1.00 84.88 176 GLU A CA 1
ATOM 1452 C C . GLU A 1 176 ? 12.280 -8.561 -33.717 1.00 84.88 176 GLU A C 1
ATOM 1454 O O . GLU A 1 176 ? 13.316 -8.172 -34.250 1.00 84.88 176 GLU A O 1
ATOM 1459 N N . PHE A 1 177 ? 11.171 -8.785 -34.431 1.00 86.12 177 PHE A N 1
ATOM 1460 C CA . PHE A 1 177 ? 11.104 -8.517 -35.869 1.00 86.12 177 PHE A CA 1
ATOM 1461 C C . PHE A 1 177 ? 11.468 -7.060 -36.194 1.00 86.12 177 PHE A C 1
ATOM 1463 O O . PHE A 1 177 ? 12.255 -6.793 -37.105 1.00 86.12 177 PHE A O 1
ATOM 1470 N N . LEU A 1 178 ? 10.898 -6.109 -35.446 1.00 85.38 178 LEU A N 1
ATOM 1471 C CA . LEU A 1 178 ? 11.175 -4.687 -35.637 1.00 85.38 178 LEU A CA 1
ATOM 1472 C C . LEU A 1 178 ? 12.615 -4.316 -35.268 1.00 85.38 178 LEU A C 1
ATOM 1474 O O . LEU A 1 178 ? 13.211 -3.481 -35.949 1.00 85.38 178 LEU A O 1
ATOM 1478 N N . GLU A 1 179 ? 13.177 -4.933 -34.232 1.00 84.88 179 GLU A N 1
ATOM 1479 C CA . GLU A 1 179 ? 14.574 -4.752 -33.841 1.00 84.88 179 GLU A CA 1
ATOM 1480 C C . GLU A 1 179 ? 15.525 -5.284 -34.928 1.00 84.88 179 GLU A C 1
ATOM 1482 O O . GLU A 1 179 ? 16.385 -4.545 -35.409 1.00 84.88 179 GLU A O 1
ATOM 1487 N N . HIS A 1 180 ? 15.318 -6.509 -35.420 1.00 84.06 180 HIS A N 1
ATOM 1488 C CA . HIS A 1 180 ? 16.119 -7.075 -36.508 1.00 84.06 180 HIS A CA 1
ATOM 1489 C C . HIS A 1 180 ? 16.078 -6.213 -37.776 1.00 84.06 180 HIS A C 1
ATOM 1491 O O . HIS A 1 180 ? 17.121 -5.936 -38.369 1.00 84.06 180 HIS A O 1
ATOM 1497 N N . LEU A 1 181 ? 14.896 -5.718 -38.153 1.00 83.75 181 LEU A N 1
ATOM 1498 C CA . LEU A 1 181 ? 14.710 -4.963 -39.390 1.00 83.75 181 LEU A CA 1
ATOM 1499 C C . LEU A 1 181 ? 15.268 -3.531 -39.333 1.00 83.75 181 LEU A C 1
ATOM 1501 O O . LEU A 1 181 ? 15.830 -3.056 -40.320 1.00 83.75 181 LEU A O 1
ATOM 1505 N N . TYR A 1 182 ? 15.083 -2.823 -38.213 1.00 81.69 182 TYR A N 1
ATOM 1506 C CA . TYR A 1 182 ? 15.391 -1.387 -38.112 1.00 81.69 182 TYR A CA 1
ATOM 1507 C C . TYR A 1 182 ? 16.639 -1.052 -37.295 1.00 81.69 182 TYR A C 1
ATOM 1509 O O . TYR A 1 182 ? 17.108 0.085 -37.370 1.00 81.69 182 TYR A O 1
ATOM 1517 N N . VAL A 1 183 ? 17.167 -2.003 -36.524 1.00 83.50 183 VAL A N 1
ATOM 1518 C CA . VAL A 1 183 ? 18.375 -1.821 -35.707 1.00 83.50 183 VAL A CA 1
ATOM 1519 C C . VAL A 1 183 ? 19.524 -2.638 -36.271 1.00 83.50 183 VAL A C 1
ATOM 1521 O O . VAL A 1 183 ? 20.564 -2.077 -36.609 1.00 83.50 183 VAL A O 1
ATOM 1524 N N . ASN A 1 184 ? 19.326 -3.952 -36.377 1.00 83.06 184 ASN A N 1
ATOM 1525 C CA . ASN A 1 184 ? 20.403 -4.879 -36.727 1.00 83.06 184 ASN A CA 1
ATOM 1526 C C . ASN A 1 184 ? 20.582 -5.025 -38.244 1.00 83.06 184 ASN A C 1
ATOM 1528 O O . ASN A 1 184 ? 21.593 -5.564 -38.684 1.00 83.06 184 ASN A O 1
ATOM 1532 N N . PHE A 1 185 ? 19.623 -4.528 -39.036 1.00 83.12 185 PHE A N 1
ATOM 1533 C CA . PHE A 1 185 ? 19.560 -4.695 -40.493 1.00 83.12 185 PHE A CA 1
ATOM 1534 C C . PHE A 1 185 ? 19.707 -6.165 -40.926 1.00 83.12 185 PHE A C 1
ATOM 1536 O O . PHE A 1 185 ? 20.226 -6.463 -42.002 1.00 83.12 185 PHE A O 1
ATOM 1543 N N . ASP A 1 186 ? 19.235 -7.077 -40.074 1.00 83.44 186 ASP A N 1
ATOM 1544 C CA . ASP A 1 186 ? 19.293 -8.521 -40.264 1.00 83.44 186 ASP A CA 1
ATOM 1545 C C . ASP A 1 186 ? 17.954 -9.013 -40.818 1.00 83.44 186 ASP A C 1
ATOM 1547 O O . ASP A 1 186 ? 16.980 -9.244 -40.096 1.00 83.44 186 ASP A O 1
ATOM 1551 N N . PHE A 1 187 ? 17.892 -9.125 -42.143 1.00 80.75 187 PHE A N 1
ATOM 1552 C CA . PHE A 1 187 ? 16.682 -9.533 -42.851 1.00 80.75 187 PHE A CA 1
ATOM 1553 C C . PHE A 1 187 ? 16.390 -11.034 -42.714 1.00 80.75 187 PHE A C 1
ATOM 1555 O O . PHE A 1 187 ? 15.219 -11.420 -42.764 1.00 80.75 187 PHE A O 1
ATOM 1562 N N . ASP A 1 188 ? 17.417 -11.861 -42.506 1.00 80.31 188 ASP A N 1
ATOM 1563 C CA . ASP A 1 188 ? 17.273 -13.311 -42.343 1.00 80.31 188 ASP A CA 1
ATOM 1564 C C . ASP A 1 188 ? 16.746 -13.636 -40.937 1.00 80.31 188 ASP A C 1
ATOM 1566 O O . ASP A 1 188 ? 15.787 -14.404 -40.785 1.00 80.31 188 ASP A O 1
ATOM 1570 N N . GLY A 1 189 ? 17.283 -12.962 -39.913 1.00 74.50 189 GLY A N 1
ATOM 1571 C CA . GLY A 1 189 ? 16.768 -13.007 -38.543 1.00 74.50 189 GLY A CA 1
ATOM 1572 C C . GLY A 1 189 ? 15.328 -12.494 -38.443 1.00 74.50 189 GLY A C 1
ATOM 1573 O O . GLY A 1 189 ? 14.475 -13.134 -37.821 1.00 74.50 189 GLY A O 1
ATOM 1574 N N . ALA A 1 190 ? 15.002 -11.402 -39.146 1.00 76.44 190 ALA A N 1
ATOM 1575 C CA . ALA A 1 190 ? 13.644 -10.859 -39.189 1.00 76.44 190 ALA A CA 1
ATOM 1576 C C . ALA A 1 190 ? 12.621 -11.839 -39.804 1.00 76.44 190 ALA A C 1
ATOM 1578 O O . ALA A 1 190 ? 11.480 -11.906 -39.351 1.00 76.44 190 ALA A O 1
ATOM 1579 N N . GLN A 1 191 ? 12.989 -12.643 -40.807 1.00 73.06 191 GLN A N 1
ATOM 1580 C CA . GLN A 1 191 ? 12.063 -13.634 -41.381 1.00 73.06 191 GLN A CA 1
ATOM 1581 C C . GLN A 1 191 ? 11.739 -14.797 -40.432 1.00 73.06 191 GLN A C 1
ATOM 1583 O O . GLN A 1 191 ? 10.680 -15.423 -40.572 1.00 73.06 191 GLN A O 1
ATOM 1588 N N . CYS A 1 192 ? 12.634 -15.081 -39.485 1.00 66.88 192 CYS A N 1
ATOM 1589 C CA . CYS A 1 192 ? 12.496 -16.177 -38.531 1.00 66.88 192 CYS A CA 1
ATOM 1590 C C . CYS A 1 192 ? 11.755 -15.765 -37.250 1.00 66.88 192 CYS A C 1
ATOM 1592 O O . CYS A 1 192 ? 11.011 -16.582 -36.713 1.00 66.88 192 CYS A O 1
ATOM 1594 N N . SER A 1 193 ? 11.886 -14.509 -36.801 1.00 64.06 193 SER A N 1
ATOM 1595 C CA . SER A 1 193 ? 11.240 -14.002 -35.576 1.00 64.06 193 SER A CA 1
ATOM 1596 C C . SER A 1 193 ? 9.731 -14.291 -35.465 1.00 64.06 193 SER A C 1
ATOM 1598 O O . SER A 1 193 ? 9.333 -14.826 -34.439 1.00 64.06 193 SER A O 1
ATOM 1600 N N . PRO A 1 194 ? 8.867 -14.036 -36.473 1.00 60.00 194 PRO A N 1
ATOM 1601 C CA . PRO A 1 194 ? 7.419 -14.252 -36.349 1.00 60.00 194 PRO A CA 1
ATOM 1602 C C . PRO A 1 194 ? 6.962 -15.724 -36.417 1.00 60.00 194 PRO A C 1
ATOM 1604 O O . PRO A 1 194 ? 5.756 -15.970 -36.437 1.00 60.00 194 PRO A O 1
ATOM 1607 N N . ARG A 1 195 ? 7.881 -16.698 -36.528 1.00 54.94 195 ARG A N 1
ATOM 1608 C CA . ARG A 1 195 ? 7.556 -18.132 -36.683 1.00 54.94 195 ARG A CA 1
ATOM 1609 C C . ARG A 1 195 ? 7.745 -18.969 -35.410 1.00 54.94 195 ARG A C 1
ATOM 1611 O O . ARG A 1 195 ? 7.351 -20.134 -35.432 1.00 54.94 195 ARG A O 1
ATOM 1618 N N . ASN A 1 196 ? 8.319 -18.393 -34.354 1.00 43.47 196 ASN A N 1
ATOM 1619 C CA . ASN A 1 196 ? 8.462 -18.999 -33.024 1.00 43.47 196 ASN A CA 1
ATOM 1620 C C . ASN A 1 196 ? 7.450 -18.397 -32.045 1.00 43.47 196 ASN A C 1
ATOM 1622 O O . ASN A 1 196 ? 7.035 -19.136 -31.127 1.00 43.47 196 ASN A O 1
#

pLDDT: mean 81.3, std 7.98, range [43.47, 93.25]

Foldseek 3Di:
DDDPLVVLVVVLVVLVPFLLLVVNQVSVCVNPVPDDDDVVSVVSPVVLVVVLVVLCVLCVLVVVLLPDPVNVVVLVVPPQLVVNVVCCCVVRVDDPVNLVSLVVSLVSCVSNVDPPVSVSSVVVSCVNVCSVPVPCCVLVVVLVVCVPDPVNVVCLVVSLVVLVVCVVPDDALSSQLSCCVPPVVNPVSNVCSVVD

Secondary structure (DSSP, 8-state):
---HHHHHHHHHHHHHTSS-HHHHHHHHHHH-TTSPPPHHHHHHHHHHHHHHHHHHHHTHHHHHHHT-HHHHHHHHH---HHHHHHHHHHHH---TTHHHHHHHHHHHHHHTT--HHHHHHHHHHHHHHHHHT--THHHHHHHHHHHH-GGGGGGHHHHHHHHHHHTTT---HHHHHHHIIIII--HHHHHHGGG-

Sequence (196 aa):
IYEENELLQGKLDILSKTNMVDYAIDIRKQLYPKQEVPETLKNRRVQVLSQLQELQNEVAPILKLLSDEVAMKTMETLRDSKALLNFLTKEHDFKVELMDSLFKLAKYRYECGNYSVPTSYLYFYIYLNAIQTMCPHILRYLATAVIINRSRRSALKDLVKVIQQESYTYRDPITEFLEHLYVNFDFDGAQCSPRN